Protein AF-K0SLG0-F1 (afdb_monomer_lite)

Secondary structure (DSSP, 8-state):
-GGGGTHHHHT-TT-TT--GGG-TT---GGG--HHHHHHHHSTTPPPPTT-SS-HHHHHHHHHHHHHH-S---EEEEGGGIIIIIHHHHHHHHHHSTT-GGGS---EEEE-PEEETTEE--TTTT----HHHHHHHH-HHHHHHHHHHT-SSSSPEEE-HHHHHHHHHHHHHHHHHHHIIIIIS-GGGS--SS---HHHHHHHHHHHHHHHHHHHHHHTT-HHHHHHHHTS--S--

Structure (mmCIF, N/CA/C/O backbone):
data_AF-K0SLG0-F1
#
_entry.id   AF-K0SLG0-F1
#
loop_
_atom_site.group_PDB
_atom_site.id
_atom_site.type_symbol
_atom_site.label_atom_id
_atom_site.label_alt_id
_atom_site.label_comp_id
_atom_site.label_asym_id
_atom_site.label_entity_id
_atom_site.label_seq_id
_atom_site.pdbx_PDB_ins_code
_atom_site.Cartn_x
_atom_site.Cartn_y
_atom_site.Cartn_z
_atom_site.occupancy
_atom_site.B_iso_or_equiv
_atom_site.auth_seq_id
_atom_site.auth_comp_id
_atom_site.auth_asym_id
_atom_site.auth_atom_id
_atom_site.pdbx_PDB_model_num
ATOM 1 N N . MET A 1 1 ? -7.265 -2.374 12.738 1.00 95.00 1 MET A N 1
ATOM 2 C CA . MET A 1 1 ? -7.031 -1.423 11.627 1.00 95.00 1 MET A CA 1
ATOM 3 C C . MET A 1 1 ? -8.040 -0.285 11.669 1.00 95.00 1 MET A C 1
ATOM 5 O O . MET A 1 1 ? -7.648 0.829 11.369 1.00 95.00 1 MET A O 1
ATOM 9 N N . ALA A 1 2 ? -9.272 -0.524 12.137 1.00 98.00 2 ALA A N 1
ATOM 10 C CA . ALA A 1 2 ? -10.294 0.505 12.373 1.00 98.00 2 ALA A CA 1
ATOM 11 C C . ALA A 1 2 ? -9.784 1.797 13.048 1.00 98.00 2 ALA A C 1
ATOM 13 O O . ALA A 1 2 ? -10.118 2.881 12.588 1.00 98.00 2 ALA A O 1
ATOM 14 N N . TYR A 1 3 ? -8.899 1.712 14.053 1.00 97.50 3 TYR A N 1
ATOM 15 C CA . TYR A 1 3 ? -8.304 2.897 14.695 1.00 97.50 3 TYR A CA 1
ATOM 16 C C . TYR A 1 3 ? -7.641 3.881 13.711 1.00 97.50 3 TYR A C 1
ATOM 18 O O . TYR A 1 3 ? -7.729 5.090 13.907 1.00 97.50 3 TYR A O 1
ATOM 26 N N . TYR A 1 4 ? -7.029 3.395 12.621 1.00 97.31 4 TYR A N 1
ATOM 27 C CA . TYR A 1 4 ? -6.400 4.271 11.628 1.00 97.31 4 TYR A CA 1
ATOM 28 C C . TYR A 1 4 ? -7.385 5.270 11.021 1.00 97.31 4 TYR A C 1
ATOM 30 O O . TYR A 1 4 ? -6.997 6.414 10.803 1.00 97.31 4 TYR A O 1
ATOM 38 N N . THR A 1 5 ? -8.649 4.869 10.849 1.00 98.12 5 THR A N 1
ATOM 39 C CA . THR A 1 5 ? -9.706 5.696 10.239 1.00 98.12 5 THR A CA 1
ATOM 40 C C . THR A 1 5 ? -10.062 6.935 11.064 1.00 98.12 5 THR A C 1
ATOM 42 O O . THR A 1 5 ? -10.603 7.887 10.518 1.00 98.12 5 THR A O 1
ATOM 45 N N . ILE A 1 6 ? -9.739 6.946 12.364 1.00 97.56 6 ILE A N 1
ATOM 46 C CA . ILE A 1 6 ? -10.063 8.060 13.270 1.00 97.56 6 ILE A CA 1
ATOM 47 C C . ILE A 1 6 ? -8.833 8.693 13.932 1.00 97.56 6 ILE A C 1
ATOM 49 O O . ILE A 1 6 ? -8.942 9.701 14.629 1.00 97.56 6 ILE A O 1
ATOM 53 N N . SER A 1 7 ? -7.647 8.114 13.736 1.00 96.69 7 SER A N 1
ATOM 54 C CA . SER A 1 7 ? -6.407 8.543 14.396 1.00 96.69 7 SER A CA 1
ATOM 55 C C . SER A 1 7 ? -6.012 9.998 14.103 1.00 96.69 7 SER A C 1
ATOM 57 O O . SER A 1 7 ? -5.400 10.654 14.947 1.00 96.69 7 SER A O 1
ATOM 59 N N . ASN A 1 8 ? -6.414 10.533 12.948 1.00 95.44 8 ASN A N 1
ATOM 60 C CA . ASN A 1 8 ? -6.221 11.927 12.550 1.00 95.44 8 ASN A CA 1
ATOM 61 C C . ASN A 1 8 ? -7.037 12.919 13.396 1.00 95.44 8 ASN A C 1
ATOM 63 O O . ASN A 1 8 ? -6.614 14.062 13.536 1.00 95.44 8 ASN A O 1
ATOM 67 N N . TYR A 1 9 ? -8.158 12.497 13.989 1.00 95.44 9 TYR A N 1
ATOM 68 C CA . TYR A 1 9 ? -8.919 13.311 14.945 1.00 95.44 9 TYR A CA 1
ATOM 69 C C . TYR A 1 9 ? -8.354 13.206 16.365 1.00 95.44 9 TYR A C 1
ATOM 71 O O . TYR A 1 9 ? -8.462 14.150 17.145 1.00 95.44 9 TYR A O 1
ATOM 79 N N . LEU A 1 10 ? -7.760 12.055 16.698 1.00 95.88 10 LEU A N 1
ATOM 80 C CA . LEU A 1 10 ? -7.270 11.751 18.040 1.00 95.88 10 LEU A CA 1
ATOM 81 C C . LEU A 1 10 ? -5.851 12.273 18.255 1.00 95.88 10 LEU A C 1
ATOM 83 O O . LEU A 1 10 ? -5.673 13.329 18.851 1.00 95.88 10 LEU A O 1
ATOM 87 N N . GLN A 1 11 ? -4.846 11.549 17.762 1.00 94.62 11 GLN A N 1
ATOM 88 C CA . GLN A 1 11 ? -3.437 11.887 17.959 1.00 94.62 11 GLN A CA 1
ATOM 89 C C . GLN A 1 11 ? -2.930 12.899 16.925 1.00 94.62 11 GLN A C 1
ATOM 91 O O . GLN A 1 11 ? -2.141 13.767 17.279 1.00 94.62 11 GLN A O 1
ATOM 96 N N . GLY A 1 12 ? -3.406 12.840 15.677 1.00 92.81 12 GLY A N 1
ATOM 97 C CA . GLY A 1 12 ? -2.965 13.747 14.614 1.00 92.81 12 GLY A CA 1
ATOM 98 C C . GLY A 1 12 ? -1.548 13.480 14.089 1.00 92.81 12 GLY A C 1
ATOM 99 O O . GLY A 1 12 ? -0.984 12.397 14.260 1.00 92.81 12 GLY A O 1
ATOM 100 N N . VAL A 1 13 ? -0.991 14.481 13.403 1.00 92.81 13 VAL A N 1
ATOM 101 C CA . VAL A 1 13 ? 0.343 14.440 12.778 1.00 92.81 13 VAL A CA 1
ATOM 102 C C . VAL A 1 13 ? 1.427 14.738 13.825 1.00 92.81 13 VAL A C 1
ATOM 104 O O . VAL A 1 13 ? 1.201 15.521 14.742 1.00 92.81 13 VAL A O 1
ATOM 107 N N . ASP A 1 14 ? 2.596 14.101 13.706 1.00 93.06 14 ASP A N 1
ATOM 108 C CA . ASP A 1 14 ? 3.776 14.311 14.570 1.00 93.06 14 ASP A CA 1
ATOM 109 C C . ASP A 1 14 ? 3.552 14.097 16.083 1.00 93.06 14 ASP A C 1
ATOM 111 O O . ASP A 1 14 ? 4.269 14.635 16.930 1.00 93.06 14 ASP A O 1
ATOM 115 N N . ASN A 1 15 ? 2.582 13.250 16.438 1.00 95.44 15 ASN A N 1
ATOM 116 C CA . ASN A 1 15 ? 2.207 12.945 17.820 1.00 95.44 15 ASN A CA 1
ATOM 117 C C . ASN A 1 15 ? 2.113 11.429 18.067 1.00 95.44 15 ASN A C 1
ATOM 119 O O . ASN A 1 15 ? 1.085 10.889 18.476 1.00 95.44 15 ASN A O 1
ATOM 123 N N . LEU A 1 16 ? 3.194 10.704 17.769 1.00 93.81 16 LEU A N 1
ATOM 124 C CA . LEU A 1 16 ? 3.212 9.236 17.853 1.00 93.81 16 LEU A CA 1
ATOM 125 C C . LEU A 1 16 ? 3.028 8.692 19.276 1.00 93.81 16 LEU A C 1
ATOM 127 O O . LEU A 1 16 ? 2.584 7.559 19.437 1.00 93.81 16 LEU A O 1
ATOM 131 N N . ASN A 1 17 ? 3.367 9.477 20.300 1.00 93.94 17 ASN A N 1
ATOM 132 C CA . ASN A 1 17 ? 3.164 9.108 21.699 1.00 93.94 17 ASN A CA 1
ATOM 133 C C . ASN A 1 17 ? 1.728 9.360 22.193 1.00 93.94 17 ASN A C 1
ATOM 135 O O . ASN A 1 17 ? 1.434 8.993 23.327 1.00 93.94 17 ASN A O 1
ATOM 139 N N . GLY A 1 18 ? 0.859 9.968 21.376 1.00 93.19 18 GLY A N 1
ATOM 140 C CA . GLY A 1 18 ? -0.538 10.218 21.728 1.00 93.19 18 GLY A CA 1
ATOM 141 C C . GLY A 1 18 ? -0.711 11.239 22.853 1.00 93.19 18 GLY A C 1
ATOM 142 O O . GLY A 1 18 ? -1.583 11.068 23.698 1.00 93.19 18 GLY A O 1
ATOM 143 N N . ASP A 1 19 ? 0.125 12.282 22.890 1.00 94.81 19 ASP A N 1
ATOM 144 C CA . ASP A 1 19 ? -0.034 13.388 23.836 1.00 94.81 19 ASP A CA 1
ATOM 145 C C . ASP A 1 19 ? -1.358 14.115 23.554 1.00 94.81 19 ASP A C 1
ATOM 147 O O . ASP A 1 19 ? -1.512 14.767 22.517 1.00 94.81 19 ASP A O 1
ATOM 151 N N . GLU A 1 20 ? -2.324 13.983 24.465 1.00 93.31 20 GLU A N 1
ATOM 152 C CA . GLU A 1 20 ? -3.674 14.536 24.309 1.00 93.31 20 GLU A CA 1
ATOM 153 C C . GLU A 1 20 ? -3.688 16.066 24.193 1.00 93.31 20 GLU A C 1
ATOM 155 O O . GLU A 1 20 ? -4.584 16.624 23.561 1.00 93.31 20 GLU A O 1
ATOM 160 N N . SER A 1 21 ? -2.660 16.756 24.706 1.00 93.00 21 SER A N 1
ATOM 161 C CA . SER A 1 21 ? -2.534 18.215 24.568 1.00 93.00 21 SER A CA 1
ATOM 162 C C . SER A 1 21 ? -2.318 18.668 23.121 1.00 93.00 21 SER A C 1
ATOM 164 O O . SER A 1 21 ? -2.521 19.839 22.800 1.00 93.00 21 SER A O 1
ATOM 166 N N . LYS A 1 22 ? -1.924 17.740 22.243 1.00 93.88 22 LYS A N 1
ATOM 167 C CA . LYS A 1 22 ? -1.715 17.960 20.809 1.00 93.88 22 LYS A CA 1
ATOM 168 C C . LYS A 1 22 ? -2.833 17.366 19.954 1.00 93.88 22 LYS A C 1
ATOM 170 O O . LYS A 1 22 ? -2.694 17.324 18.733 1.00 93.88 22 LYS A O 1
ATOM 175 N N . SER A 1 23 ? -3.918 16.886 20.569 1.00 94.38 23 SER A N 1
ATOM 176 C CA . SER A 1 23 ? -5.051 16.330 19.832 1.00 94.38 23 SER A CA 1
ATOM 177 C C . SER A 1 23 ? -5.650 17.381 18.889 1.00 94.38 23 SER A C 1
ATOM 179 O O . SER A 1 23 ? -6.063 18.442 19.363 1.00 94.38 23 SER A O 1
ATOM 181 N N . PRO A 1 24 ? -5.775 17.110 17.576 1.00 94.19 24 PRO A N 1
ATOM 182 C CA . PRO A 1 24 ? -6.356 18.069 16.635 1.00 94.19 24 PRO A CA 1
ATOM 183 C C . PRO A 1 24 ? -7.800 18.450 16.971 1.00 94.19 24 PRO A C 1
ATOM 185 O O . PRO A 1 24 ? -8.215 19.583 16.733 1.00 94.19 24 PRO A O 1
ATOM 188 N N . ALA A 1 25 ? -8.563 17.513 17.541 1.00 93.75 25 ALA A N 1
ATOM 189 C CA . ALA A 1 25 ? -9.938 17.736 17.972 1.00 93.75 25 ALA A CA 1
ATOM 190 C C . ALA A 1 25 ? -10.062 18.098 19.467 1.00 93.75 25 ALA A C 1
ATOM 192 O O . ALA A 1 25 ? -11.180 18.179 19.971 1.00 93.75 25 ALA A O 1
ATOM 193 N N . ASN A 1 26 ? -8.943 18.333 20.169 1.00 94.69 26 ASN A N 1
ATOM 194 C CA . ASN A 1 26 ? -8.880 18.590 21.616 1.00 94.69 26 ASN A CA 1
ATOM 195 C C . ASN A 1 26 ? -9.587 17.514 22.464 1.00 94.69 26 ASN A C 1
ATOM 197 O O . ASN A 1 26 ? -10.222 17.828 23.472 1.00 94.69 26 ASN A O 1
ATOM 201 N N . ILE A 1 27 ? -9.501 16.250 22.043 1.00 95.50 27 ILE A N 1
ATOM 202 C CA . ILE A 1 27 ? -10.128 15.121 22.736 1.00 95.50 27 ILE A CA 1
ATOM 203 C C . ILE A 1 27 ? -9.168 14.600 23.798 1.00 95.50 27 ILE A C 1
ATOM 205 O O . ILE A 1 27 ? -8.020 14.273 23.491 1.00 95.50 27 ILE A O 1
ATOM 209 N N . LYS A 1 28 ? -9.644 14.487 25.041 1.00 95.88 28 LYS A N 1
ATOM 210 C CA . LYS A 1 28 ? -8.866 13.877 26.122 1.00 95.88 28 LYS A CA 1
ATOM 211 C C . LYS A 1 28 ? -9.028 12.369 26.095 1.00 95.88 28 LYS A C 1
ATOM 213 O O . LYS A 1 28 ? -10.080 11.852 25.722 1.00 95.88 28 LYS A O 1
ATOM 218 N N . VAL A 1 29 ? -8.022 11.653 26.585 1.00 95.38 29 VAL A N 1
ATOM 219 C CA . VAL A 1 29 ? -8.073 10.188 26.696 1.00 95.38 29 VAL A CA 1
ATOM 220 C C . VAL A 1 29 ? -9.258 9.745 27.558 1.00 95.38 29 VAL A C 1
ATOM 222 O O . VAL A 1 29 ? -9.921 8.766 27.235 1.00 95.38 29 VAL A O 1
ATOM 225 N N . ALA A 1 30 ? -9.568 10.497 28.619 1.00 96.12 30 ALA A N 1
ATOM 226 C CA . ALA A 1 30 ? -10.692 10.208 29.511 1.00 96.12 30 ALA A CA 1
ATOM 227 C C . ALA A 1 30 ? -12.075 10.325 28.839 1.00 96.12 30 ALA A C 1
ATOM 229 O O . ALA A 1 30 ? -13.035 9.748 29.345 1.00 96.12 30 ALA A O 1
ATOM 230 N N . ASP A 1 31 ? -12.178 11.040 27.715 1.00 96.06 31 ASP A N 1
ATOM 231 C CA . ASP A 1 31 ? -13.437 11.233 26.988 1.00 96.06 31 ASP A CA 1
ATOM 232 C C . ASP A 1 31 ? -13.719 10.084 25.995 1.00 96.06 31 ASP A C 1
ATOM 234 O O . ASP A 1 31 ? -14.831 9.960 25.481 1.00 96.06 31 ASP A O 1
ATOM 238 N N . LEU A 1 32 ? -12.726 9.224 25.725 1.00 96.50 32 LEU A N 1
ATOM 239 C CA . LEU A 1 32 ? -12.823 8.072 24.822 1.00 96.50 32 LEU A CA 1
ATOM 240 C C . LEU A 1 32 ? -13.354 6.836 25.557 1.00 96.50 32 LEU A C 1
ATOM 242 O O . LEU A 1 32 ? -12.607 5.922 25.908 1.00 96.50 32 LEU A O 1
ATOM 246 N N . THR A 1 33 ? -14.659 6.821 25.803 1.00 97.38 33 THR A N 1
ATOM 247 C CA . THR A 1 33 ? -15.350 5.722 26.488 1.00 97.38 33 THR A CA 1
ATOM 248 C C . THR A 1 33 ? -15.764 4.596 25.534 1.00 97.38 33 THR A C 1
ATOM 250 O O . THR A 1 33 ? -15.761 4.752 24.309 1.00 97.38 33 THR A O 1
ATOM 253 N N . ASP A 1 34 ? -16.197 3.463 26.094 1.00 97.12 34 ASP A N 1
ATOM 254 C CA . ASP A 1 34 ? -16.759 2.354 25.312 1.00 97.12 34 ASP A CA 1
ATOM 255 C C . ASP A 1 34 ? -17.958 2.798 24.460 1.00 97.12 34 ASP A C 1
ATOM 257 O O . ASP A 1 34 ? -18.083 2.373 23.314 1.00 97.12 34 ASP A O 1
ATOM 261 N N . ASP A 1 35 ? -18.808 3.697 24.966 1.00 97.75 35 ASP A N 1
ATOM 262 C CA . ASP A 1 35 ? -19.959 4.219 24.218 1.00 97.75 35 ASP A CA 1
ATOM 263 C C . ASP A 1 35 ? -19.530 5.034 22.992 1.00 97.75 35 ASP A C 1
ATOM 265 O O . ASP A 1 35 ? -20.135 4.911 21.926 1.00 97.75 35 ASP A O 1
ATOM 269 N N . VAL A 1 36 ? -18.449 5.815 23.107 1.00 98.19 36 VAL A N 1
ATOM 270 C CA . VAL A 1 36 ? -17.858 6.543 21.975 1.00 98.19 36 VAL A CA 1
ATOM 271 C C . VAL A 1 36 ? -17.384 5.566 20.901 1.00 98.19 36 VAL A C 1
ATOM 273 O O . VAL A 1 36 ? -17.740 5.718 19.730 1.00 98.19 36 VAL A O 1
ATOM 276 N N . PHE A 1 37 ? -16.631 4.529 21.276 1.00 98.25 37 PHE A N 1
ATOM 277 C CA . PHE A 1 37 ? -16.148 3.544 20.307 1.00 98.25 37 PHE A CA 1
ATOM 278 C C . PHE A 1 37 ? -17.270 2.689 19.719 1.00 98.25 37 PHE A C 1
ATOM 280 O O . PHE A 1 37 ? -17.257 2.414 18.518 1.00 98.25 37 PHE A O 1
ATOM 287 N N . ASN A 1 38 ? -18.265 2.314 20.521 1.00 97.94 38 ASN A N 1
ATOM 288 C CA . ASN A 1 38 ? -19.445 1.603 20.046 1.00 97.94 38 ASN A CA 1
ATOM 289 C C . ASN A 1 38 ? -20.225 2.447 19.026 1.00 97.94 38 ASN A C 1
ATOM 291 O O . ASN A 1 38 ? -20.585 1.930 17.970 1.00 97.94 38 ASN A O 1
ATOM 295 N N . TYR A 1 39 ? -20.425 3.746 19.281 1.00 98.44 39 TYR A N 1
ATOM 296 C CA . TYR A 1 39 ? -21.074 4.658 18.333 1.00 98.44 39 TYR A CA 1
ATOM 297 C C . TYR A 1 39 ? -20.323 4.760 16.999 1.00 98.44 39 TYR A C 1
ATOM 299 O O . TYR A 1 39 ? -20.941 4.707 15.933 1.00 98.44 39 TYR A O 1
ATOM 307 N N . ILE A 1 40 ? -18.995 4.905 17.050 1.00 98.50 40 ILE A N 1
ATOM 308 C CA . ILE A 1 40 ? -18.159 5.062 15.853 1.00 98.50 40 ILE A CA 1
ATOM 309 C C . ILE A 1 40 ? -18.128 3.758 15.046 1.00 98.50 40 ILE A C 1
ATOM 311 O O . ILE A 1 40 ? -18.371 3.764 13.836 1.00 98.50 40 ILE A O 1
ATOM 315 N N . PHE A 1 41 ? -17.828 2.633 15.699 1.00 98.50 41 PHE A N 1
ATOM 316 C CA . PHE A 1 41 ? -17.458 1.403 15.001 1.00 98.50 41 PHE A CA 1
ATOM 317 C C . PHE A 1 41 ? -18.600 0.417 14.800 1.00 98.50 41 PHE A C 1
ATOM 319 O O . PHE A 1 41 ? -18.496 -0.423 13.910 1.00 98.50 41 PHE A O 1
ATOM 326 N N . ARG A 1 42 ? -19.695 0.496 15.560 1.00 97.38 42 ARG A N 1
ATOM 327 C CA . ARG A 1 42 ? -20.758 -0.519 15.529 1.00 97.38 42 ARG A CA 1
ATOM 328 C C . ARG A 1 42 ? -22.095 0.068 15.097 1.00 97.38 42 ARG A C 1
ATOM 330 O O . ARG A 1 42 ? -22.388 1.254 15.269 1.00 97.38 42 ARG A O 1
ATOM 337 N N . LYS A 1 43 ? -22.914 -0.758 14.458 1.00 94.25 43 LYS A N 1
ATOM 338 C CA . LYS A 1 43 ? -24.260 -0.374 14.036 1.00 94.25 43 LYS A CA 1
ATOM 339 C C . LYS A 1 43 ? -25.220 -0.374 15.221 1.00 94.25 43 LYS A C 1
ATOM 341 O O . LYS A 1 43 ? -25.005 -1.042 16.222 1.00 94.25 43 LYS A O 1
ATOM 346 N N . GLY A 1 44 ? -26.275 0.432 15.123 1.00 93.38 44 GLY A N 1
ATOM 347 C CA . GLY A 1 44 ? -27.345 0.471 16.125 1.00 93.38 44 GLY A CA 1
ATOM 348 C C . GLY A 1 44 ? -27.035 1.261 17.401 1.00 93.38 44 GLY A C 1
ATOM 349 O O . GLY A 1 44 ? -27.959 1.538 18.157 1.00 93.38 44 GLY A O 1
ATOM 350 N N . PHE A 1 45 ? -25.789 1.689 17.622 1.00 96.69 45 PHE A N 1
ATOM 351 C CA . PHE A 1 45 ? -25.442 2.555 18.749 1.00 96.69 45 PHE A CA 1
ATOM 352 C C . PHE A 1 45 ? -25.796 4.018 18.459 1.00 96.69 45 PHE A C 1
ATOM 354 O O . PHE A 1 45 ? -25.442 4.569 17.404 1.00 96.69 45 PHE A O 1
ATOM 361 N N . ALA A 1 46 ? -26.525 4.619 19.403 1.00 96.50 46 ALA A N 1
ATOM 362 C CA . ALA A 1 46 ? -26.899 6.027 19.405 1.00 96.50 46 ALA A CA 1
ATOM 363 C C . ALA A 1 46 ? -25.720 6.910 19.833 1.00 96.50 46 ALA A C 1
ATOM 365 O O . ALA A 1 46 ? -24.738 6.424 20.395 1.00 96.50 46 ALA A O 1
ATOM 366 N N . LEU A 1 47 ? -25.821 8.210 19.548 1.00 96.81 47 LEU A N 1
ATOM 367 C CA . LEU A 1 47 ? -24.834 9.185 19.998 1.00 96.81 47 LEU A CA 1
ATOM 368 C C . LEU A 1 47 ? -24.724 9.135 21.539 1.00 96.81 47 LEU A C 1
ATOM 370 O O . LEU A 1 47 ? -25.767 9.192 22.194 1.00 96.81 47 LEU A O 1
ATOM 374 N N . PRO A 1 48 ? -23.516 9.039 22.127 1.00 95.81 48 PRO A N 1
ATOM 375 C CA . PRO A 1 48 ? -23.368 8.904 23.574 1.00 95.81 48 PRO A CA 1
ATOM 376 C C . PRO A 1 48 ? -23.872 10.143 24.321 1.00 95.81 48 PRO A C 1
ATOM 378 O O . PRO A 1 48 ? -23.388 11.259 24.105 1.00 95.81 48 PRO A O 1
ATOM 381 N N . GLU A 1 49 ? -24.839 9.950 25.220 1.00 93.75 49 GLU A N 1
ATOM 382 C CA . GLU A 1 49 ? -25.377 11.030 26.047 1.00 93.75 49 GLU A CA 1
ATOM 383 C C . GLU A 1 49 ? -24.300 11.579 26.992 1.00 93.75 49 GLU A C 1
ATOM 385 O O . GLU A 1 49 ? -23.592 10.830 27.662 1.00 93.75 49 GLU A O 1
ATOM 390 N N . GLY A 1 50 ? -24.167 12.906 27.054 1.00 90.00 50 GLY A N 1
ATOM 391 C CA . GLY A 1 50 ? -23.200 13.557 27.942 1.00 90.00 50 GLY A CA 1
ATOM 392 C C . GLY A 1 50 ? -21.733 13.414 27.521 1.00 90.00 50 GLY A C 1
ATOM 393 O O . GLY A 1 50 ? -20.857 13.741 28.320 1.00 90.00 50 GLY A O 1
ATOM 394 N N . SER A 1 51 ? -21.448 12.964 26.291 1.00 94.25 51 SER A N 1
ATOM 395 C CA . SER A 1 51 ? -20.078 12.964 25.768 1.00 94.25 51 SER A CA 1
ATOM 396 C C . SER A 1 51 ? -19.488 14.376 25.777 1.00 94.25 51 SER A C 1
ATOM 398 O O . SER A 1 51 ? -20.125 15.335 25.340 1.00 94.25 51 SER A O 1
ATOM 400 N N . ALA A 1 52 ? -18.244 14.496 26.242 1.00 94.75 52 ALA A N 1
ATOM 401 C CA . ALA A 1 52 ? -17.472 15.731 26.130 1.00 94.75 52 ALA A CA 1
ATOM 402 C C . ALA A 1 52 ? -16.990 15.992 24.689 1.00 94.75 52 ALA A C 1
ATOM 404 O O . ALA A 1 52 ? -16.601 17.114 24.362 1.00 94.75 52 ALA A O 1
ATOM 405 N N . ILE A 1 53 ? -17.033 14.974 23.821 1.00 97.19 53 ILE A N 1
ATOM 406 C CA . ILE A 1 53 ? -16.662 15.087 22.412 1.00 97.19 53 ILE A CA 1
ATOM 407 C C . ILE A 1 53 ? -17.863 15.650 21.636 1.00 97.19 53 ILE A C 1
ATOM 409 O O . ILE A 1 53 ? -18.957 15.085 21.722 1.00 97.19 53 ILE A O 1
ATOM 413 N N . PRO A 1 54 ? -17.696 16.732 20.848 1.00 96.81 54 PRO A N 1
ATOM 414 C CA . PRO A 1 54 ? -18.788 17.295 20.062 1.00 96.81 54 PRO A CA 1
ATOM 415 C C . PRO A 1 54 ? -19.435 16.262 19.132 1.00 96.81 54 PRO A C 1
ATOM 417 O O . PRO A 1 54 ? -18.737 15.505 18.455 1.00 96.81 54 PRO A O 1
ATOM 420 N N . ALA A 1 55 ? -20.768 16.288 19.043 1.00 97.19 55 ALA A N 1
ATOM 421 C CA . ALA A 1 55 ? -21.550 15.375 18.206 1.00 97.19 55 ALA A CA 1
ATOM 422 C C . ALA A 1 55 ? -21.069 15.353 16.746 1.00 97.19 55 ALA A C 1
ATOM 424 O O . ALA A 1 55 ? -20.846 14.286 16.181 1.00 97.19 55 ALA A O 1
ATOM 425 N N . GLU A 1 56 ? -20.811 16.533 16.177 1.00 97.31 56 GLU A N 1
ATOM 426 C CA . GLU A 1 56 ? -20.296 16.687 14.812 1.00 97.31 56 GLU A CA 1
ATOM 427 C C . GLU A 1 56 ? -18.948 15.968 14.618 1.00 97.31 56 GLU A C 1
ATOM 429 O O . GLU A 1 56 ? -18.695 15.360 13.579 1.00 97.31 56 GLU A O 1
ATOM 434 N N . THR A 1 57 ? -18.072 15.998 15.626 1.00 97.75 57 THR A N 1
ATOM 435 C CA . THR A 1 57 ? -16.779 15.305 15.580 1.00 97.75 57 THR A CA 1
ATOM 436 C C . THR A 1 57 ? -16.971 13.789 15.607 1.00 97.75 57 THR A C 1
ATOM 438 O O . THR A 1 57 ? -16.338 13.078 14.826 1.00 97.75 57 THR A O 1
ATOM 441 N N . LEU A 1 58 ? -17.871 13.285 16.456 1.00 98.25 58 LEU A N 1
ATOM 442 C CA . LEU A 1 58 ? -18.204 11.859 16.516 1.00 98.25 58 LEU A CA 1
ATOM 443 C C . LEU A 1 58 ? -18.837 11.368 15.205 1.00 98.25 58 LEU A C 1
ATOM 445 O O . LEU A 1 58 ? -18.501 10.287 14.721 1.00 98.25 58 LEU A O 1
ATOM 449 N N . GLU A 1 59 ? -19.726 12.158 14.602 1.00 98.12 59 GLU A N 1
ATOM 450 C CA . GLU A 1 59 ? -20.329 11.868 13.296 1.00 98.12 59 GLU A CA 1
ATOM 451 C C . GLU A 1 59 ? -19.286 11.801 12.179 1.00 98.12 59 GLU A C 1
ATOM 453 O O . GLU A 1 59 ? -19.338 10.887 11.352 1.00 98.12 59 GLU A O 1
ATOM 458 N N . LYS A 1 60 ? -18.304 12.710 12.176 1.00 98.25 60 LYS A N 1
ATOM 459 C CA . LYS A 1 60 ? -17.180 12.671 11.229 1.00 98.25 60 LYS A CA 1
ATOM 460 C C . LYS A 1 60 ? -16.330 11.418 11.411 1.00 98.25 60 LYS A C 1
ATOM 462 O O . LYS A 1 60 ? -16.097 10.715 10.435 1.00 98.25 60 LYS A O 1
ATOM 467 N N . MET A 1 61 ? -15.946 11.077 12.644 1.00 98.50 61 MET A N 1
ATOM 468 C CA . MET A 1 61 ? -15.194 9.845 12.928 1.00 98.50 61 MET A CA 1
ATOM 469 C C . MET A 1 61 ? -15.943 8.588 12.477 1.00 98.50 61 MET A C 1
ATOM 471 O O . MET A 1 61 ? -15.360 7.702 11.854 1.00 98.50 61 MET A O 1
ATOM 475 N N . ARG A 1 62 ? -17.250 8.518 12.761 1.00 98.44 62 ARG A N 1
ATOM 476 C CA . ARG A 1 62 ? -18.108 7.425 12.296 1.00 98.44 62 ARG A CA 1
ATOM 477 C C . ARG A 1 62 ? -18.150 7.374 10.772 1.00 98.44 62 ARG A C 1
ATOM 479 O O . ARG A 1 62 ? -18.004 6.298 10.206 1.00 98.44 62 ARG A O 1
ATOM 486 N N . SER A 1 63 ? -18.328 8.513 10.109 1.00 98.25 63 SER A N 1
ATOM 487 C CA . SER A 1 63 ? -18.385 8.592 8.644 1.00 98.25 63 SER A CA 1
ATOM 488 C C . SER A 1 63 ? -17.074 8.148 7.995 1.00 98.25 63 SER A C 1
ATOM 490 O O . SER A 1 63 ? -17.108 7.387 7.036 1.00 98.25 63 SER A O 1
ATOM 492 N N . GLU A 1 64 ? -15.929 8.544 8.551 1.00 98.50 64 GLU A N 1
ATOM 493 C CA . GLU A 1 64 ? -14.601 8.120 8.088 1.00 98.50 64 GLU A CA 1
ATOM 494 C C . GLU A 1 64 ? -14.413 6.613 8.227 1.00 98.50 64 GLU A C 1
ATOM 496 O O . GLU A 1 64 ? -14.036 5.945 7.265 1.00 98.50 64 GLU A O 1
ATOM 501 N N . PHE A 1 65 ? -14.758 6.042 9.385 1.00 98.69 65 PHE A N 1
ATOM 502 C CA . PHE A 1 65 ? -14.747 4.591 9.544 1.00 98.69 65 PHE A CA 1
ATOM 503 C C . PHE A 1 65 ? -15.649 3.909 8.510 1.00 98.69 65 PHE A C 1
ATOM 505 O O . PHE A 1 65 ? -15.219 2.979 7.836 1.00 98.69 65 PHE A O 1
ATOM 512 N N . ARG A 1 66 ? -16.887 4.385 8.345 1.00 97.88 66 ARG A N 1
ATOM 513 C CA . ARG A 1 66 ? -17.866 3.784 7.427 1.00 97.88 66 ARG A CA 1
ATOM 514 C C . ARG A 1 66 ? -17.521 3.958 5.951 1.00 97.88 66 ARG A C 1
ATOM 516 O O . ARG A 1 66 ? -18.034 3.198 5.140 1.00 97.88 66 ARG A O 1
ATOM 523 N N . TYR A 1 67 ? -16.682 4.930 5.612 1.00 98.19 67 TYR A N 1
ATOM 524 C CA . TYR A 1 67 ? -16.167 5.120 4.262 1.00 98.19 67 TYR A CA 1
ATOM 525 C C . TYR A 1 67 ? -14.963 4.213 3.977 1.00 98.19 67 TYR A C 1
ATOM 527 O O . TYR A 1 67 ? -14.916 3.569 2.934 1.00 98.19 67 TYR A O 1
ATOM 535 N N . TRP A 1 68 ? -13.993 4.158 4.896 1.00 98.50 68 TRP A N 1
ATOM 536 C CA . TRP A 1 68 ? -12.721 3.456 4.680 1.00 98.50 68 TRP A CA 1
ATOM 537 C C . TRP A 1 68 ? -12.744 1.964 5.014 1.00 98.50 68 TRP A C 1
ATOM 539 O O . TRP A 1 68 ? -11.829 1.250 4.610 1.00 98.50 68 TRP A O 1
ATOM 549 N N . TYR A 1 69 ? -13.711 1.494 5.803 1.00 98.38 69 TYR A N 1
ATOM 550 C CA . TYR A 1 69 ? -13.869 0.073 6.110 1.00 98.38 69 TYR A CA 1
ATOM 551 C C . TYR A 1 69 ? -14.908 -0.573 5.181 1.00 98.38 69 TYR A C 1
ATOM 553 O O . TYR A 1 69 ? -15.905 0.071 4.854 1.00 98.38 69 TYR A O 1
ATOM 561 N N . PRO A 1 70 ? -14.734 -1.850 4.792 1.00 98.19 70 PRO A N 1
ATOM 562 C CA . PRO A 1 70 ? -13.773 -2.836 5.304 1.00 98.19 70 PRO A CA 1
ATOM 563 C C . PRO A 1 70 ? -12.321 -2.616 4.869 1.00 98.19 70 PRO A C 1
ATOM 565 O O . PRO A 1 70 ? -12.021 -1.900 3.925 1.00 98.19 70 PRO A O 1
ATOM 568 N N . MET A 1 71 ? -11.397 -3.309 5.536 1.00 96.94 71 MET A N 1
ATOM 569 C CA . MET A 1 71 ? -10.010 -3.393 5.079 1.00 96.94 71 MET A CA 1
ATOM 570 C C . MET A 1 71 ? -9.930 -4.200 3.772 1.00 96.94 71 MET A C 1
ATOM 572 O O . MET A 1 71 ? -10.040 -5.431 3.803 1.00 96.94 71 MET A O 1
ATOM 576 N N . ASP A 1 72 ? -9.701 -3.514 2.647 1.00 98.12 72 ASP A N 1
ATOM 577 C CA . ASP A 1 72 ? -9.607 -4.142 1.321 1.00 98.12 72 ASP A CA 1
ATOM 578 C C . ASP A 1 72 ? -8.443 -5.135 1.220 1.00 98.12 72 ASP A C 1
ATOM 580 O O . ASP A 1 72 ? -8.611 -6.247 0.721 1.00 98.12 72 ASP A O 1
ATOM 584 N N . LEU A 1 73 ? -7.268 -4.754 1.730 1.00 97.94 73 LEU A N 1
ATOM 585 C CA . LEU A 1 73 ? -6.054 -5.555 1.622 1.00 97.94 73 LEU A CA 1
ATOM 586 C C . LEU A 1 73 ? -5.181 -5.448 2.874 1.00 97.94 73 LEU A C 1
ATOM 588 O O . LEU A 1 73 ? -4.848 -4.358 3.343 1.00 97.94 73 LEU A O 1
ATOM 592 N N . ARG A 1 74 ? -4.724 -6.600 3.373 1.00 98.06 74 ARG A N 1
ATOM 593 C CA . ARG A 1 74 ? -3.641 -6.701 4.357 1.00 98.06 74 ARG A CA 1
ATOM 594 C C . ARG A 1 74 ? -2.486 -7.517 3.798 1.00 98.06 74 ARG A C 1
ATOM 596 O O . ARG A 1 74 ? -2.623 -8.716 3.572 1.00 98.06 74 ARG A O 1
ATOM 603 N N . VAL A 1 75 ? -1.334 -6.870 3.657 1.00 97.62 75 VAL A N 1
ATOM 604 C CA . VAL A 1 75 ? -0.088 -7.511 3.222 1.00 97.62 75 VAL A CA 1
ATOM 605 C C . VAL A 1 75 ? 0.723 -7.964 4.437 1.00 97.62 75 VAL A C 1
ATOM 607 O O . VAL A 1 75 ? 0.840 -7.220 5.418 1.00 97.62 75 VAL A O 1
ATOM 610 N N . SER A 1 76 ? 1.258 -9.185 4.411 1.00 97.50 76 SER A N 1
ATOM 611 C CA . SER A 1 76 ? 2.141 -9.685 5.470 1.00 97.50 76 SER A CA 1
ATOM 612 C C . SER A 1 76 ? 3.002 -10.868 5.031 1.00 97.50 76 SER A C 1
ATOM 614 O O . SER A 1 76 ? 2.750 -11.476 4.003 1.00 97.50 76 SER A O 1
ATOM 616 N N . ALA A 1 77 ? 3.989 -11.249 5.836 1.00 96.75 77 ALA A N 1
ATOM 617 C CA . ALA A 1 77 ? 4.743 -12.468 5.586 1.00 96.75 77 ALA A CA 1
ATOM 618 C C . ALA A 1 77 ? 3.954 -13.720 6.027 1.00 96.75 77 ALA A C 1
ATOM 620 O O . ALA A 1 77 ? 3.064 -13.672 6.886 1.00 96.75 77 ALA A O 1
ATOM 621 N N . LYS A 1 78 ? 4.270 -14.860 5.403 1.00 97.12 78 LYS A N 1
ATOM 622 C CA . LYS A 1 78 ? 3.597 -16.154 5.618 1.00 97.12 78 LYS A CA 1
ATOM 623 C C . LYS A 1 78 ? 3.659 -16.671 7.059 1.00 97.12 78 LYS A C 1
ATOM 625 O O . LYS A 1 78 ? 2.817 -17.468 7.465 1.00 97.12 78 LYS A O 1
ATOM 630 N N . ASP A 1 79 ? 4.626 -16.214 7.847 1.00 97.38 79 ASP A N 1
ATOM 631 C CA . ASP A 1 79 ? 4.788 -16.566 9.258 1.00 97.38 79 ASP A CA 1
ATOM 632 C C . ASP A 1 79 ? 3.645 -16.046 10.148 1.00 97.38 79 ASP A C 1
ATOM 634 O O . ASP A 1 79 ? 3.369 -16.636 11.196 1.00 97.38 79 ASP A O 1
ATOM 638 N N . LEU A 1 80 ? 2.934 -14.993 9.726 1.00 98.25 80 LEU A N 1
ATOM 639 C CA . LEU A 1 80 ? 1.801 -14.440 10.476 1.00 98.25 80 LEU A CA 1
ATOM 640 C C . LEU A 1 80 ? 0.459 -15.128 10.188 1.00 98.25 80 LEU A C 1
ATOM 642 O O . LEU A 1 80 ? -0.515 -14.888 10.910 1.00 98.25 80 LEU A O 1
ATOM 646 N N . ILE A 1 81 ? 0.390 -16.000 9.175 1.00 98.12 81 ILE A N 1
ATOM 647 C CA . ILE A 1 81 ? -0.822 -16.761 8.829 1.00 98.12 81 ILE A CA 1
ATOM 648 C C . ILE A 1 81 ? -1.374 -17.536 10.038 1.00 98.12 81 ILE A C 1
ATOM 650 O O . ILE A 1 81 ? -2.519 -17.274 10.417 1.00 98.12 81 ILE A O 1
ATOM 654 N N . PRO A 1 82 ? -0.608 -18.426 10.706 1.00 98.00 82 PRO A N 1
ATOM 655 C CA . PRO A 1 82 ? -1.139 -19.260 11.788 1.00 98.00 82 PRO A CA 1
ATOM 656 C C . PRO A 1 82 ? -1.441 -18.490 13.085 1.00 98.00 82 PRO A C 1
ATOM 658 O O . PRO A 1 82 ? -1.899 -19.093 14.051 1.00 98.00 82 PRO A O 1
ATOM 661 N N . ASN A 1 83 ? -1.160 -17.183 13.145 1.00 97.94 83 ASN A N 1
ATOM 662 C CA . ASN A 1 83 ? -1.346 -16.361 14.338 1.00 97.94 83 ASN A CA 1
ATOM 663 C C . ASN A 1 83 ? -2.117 -15.068 14.025 1.00 97.94 83 ASN A C 1
ATOM 665 O O . ASN A 1 83 ? -3.342 -15.086 14.003 1.00 97.94 83 ASN A O 1
ATOM 669 N N . HIS A 1 84 ? -1.440 -13.944 13.807 1.00 98.25 84 HIS A N 1
ATOM 670 C CA . HIS A 1 84 ? -2.007 -12.607 13.701 1.00 98.25 84 HIS A CA 1
ATOM 671 C C . HIS A 1 84 ? -3.075 -12.500 12.612 1.00 98.25 84 HIS A C 1
ATOM 673 O O . HIS A 1 84 ? -4.122 -11.919 12.876 1.00 98.25 84 HIS A O 1
ATOM 679 N N . LEU A 1 85 ? -2.860 -13.061 11.416 1.00 98.25 85 LEU A N 1
ATOM 680 C CA . LEU A 1 85 ? -3.860 -12.965 10.340 1.00 98.25 85 LEU A CA 1
ATOM 681 C C . LEU A 1 85 ? -5.113 -13.789 10.665 1.00 98.25 85 LEU A C 1
ATOM 683 O O . LEU A 1 85 ? -6.231 -13.313 10.481 1.00 98.25 85 LEU A O 1
ATOM 687 N N . THR A 1 86 ? -4.932 -14.976 11.248 1.00 98.12 86 THR A N 1
ATOM 688 C CA . THR A 1 86 ? -6.044 -15.797 11.745 1.00 98.12 86 THR A CA 1
ATOM 689 C C . THR A 1 86 ? -6.790 -15.090 12.883 1.00 98.12 86 THR A C 1
ATOM 691 O O . THR A 1 86 ? -8.012 -14.970 12.847 1.00 98.12 86 THR A O 1
ATOM 694 N N . MET A 1 87 ? -6.075 -14.548 13.872 1.00 98.31 87 MET A N 1
ATOM 695 C CA . MET A 1 87 ? -6.667 -13.782 14.972 1.00 98.31 87 MET A CA 1
ATOM 696 C C . MET A 1 87 ? -7.377 -12.521 14.475 1.00 98.31 87 MET A C 1
ATOM 698 O O . MET A 1 87 ? -8.418 -12.167 15.022 1.00 98.31 87 MET A O 1
ATOM 702 N N . ALA A 1 88 ? -6.861 -11.853 13.441 1.00 98.12 88 ALA A N 1
ATOM 703 C CA . ALA A 1 88 ? -7.517 -10.699 12.843 1.00 98.12 88 ALA A CA 1
ATOM 704 C C . ALA A 1 88 ? -8.900 -11.083 12.302 1.00 98.12 88 ALA A C 1
ATOM 706 O O . ALA A 1 88 ? -9.860 -10.383 12.610 1.00 98.12 88 ALA A O 1
ATOM 707 N N . LEU A 1 89 ? -9.032 -12.209 11.593 1.00 98.00 89 LEU A N 1
ATOM 708 C CA . LEU A 1 89 ? -10.335 -12.718 11.142 1.00 98.00 89 LEU A CA 1
ATOM 709 C C . LEU A 1 89 ? -11.289 -12.977 12.317 1.00 98.00 89 LEU A C 1
ATOM 711 O O . LEU A 1 89 ? -12.404 -12.461 12.307 1.00 98.00 89 LEU A O 1
ATOM 715 N N . TYR A 1 90 ? -10.838 -13.690 13.357 1.00 98.38 90 TYR A N 1
ATOM 716 C CA . TYR A 1 90 ? -11.663 -13.956 14.546 1.00 98.38 90 TYR A CA 1
ATOM 717 C C . TYR A 1 90 ? -12.130 -12.674 15.245 1.00 98.38 90 TYR A C 1
ATOM 719 O O . TYR A 1 90 ? -13.302 -12.558 15.586 1.00 98.38 90 TYR A O 1
ATOM 727 N N . ASN A 1 91 ? -11.237 -11.700 15.443 1.00 98.44 91 ASN A N 1
ATOM 728 C CA . ASN A 1 91 ? -11.592 -10.441 16.100 1.00 98.44 91 ASN A CA 1
ATOM 729 C C . ASN A 1 91 ? -12.576 -9.617 15.259 1.00 98.44 91 ASN A C 1
ATOM 731 O O . ASN A 1 91 ? -13.507 -9.050 15.819 1.00 98.44 91 ASN A O 1
ATOM 735 N N . HIS A 1 92 ? -12.412 -9.569 13.930 1.00 98.44 92 HIS A N 1
ATOM 736 C CA . HIS A 1 92 ? -13.366 -8.856 13.074 1.00 98.44 92 HIS A CA 1
ATOM 737 C C . HIS A 1 92 ? -14.747 -9.520 13.112 1.00 98.44 92 HIS A C 1
ATOM 739 O O . HIS A 1 92 ? -15.742 -8.827 13.304 1.00 98.44 92 HIS A O 1
ATOM 745 N N . ALA A 1 93 ? -14.800 -10.851 13.019 1.00 98.00 93 ALA A N 1
ATOM 746 C CA . ALA A 1 93 ? -16.052 -11.594 13.107 1.00 98.00 93 ALA A CA 1
ATOM 747 C C . ALA A 1 93 ? -16.736 -11.455 14.476 1.00 98.00 93 ALA A C 1
ATOM 749 O O . ALA A 1 93 ? -17.956 -11.477 14.538 1.00 98.00 93 ALA A O 1
ATOM 750 N N . ALA A 1 94 ? -15.973 -11.301 15.563 1.00 98.00 94 ALA A N 1
ATOM 751 C CA . ALA A 1 94 ? -16.526 -11.129 16.906 1.00 98.00 94 ALA A CA 1
ATOM 752 C C . ALA A 1 94 ? -17.035 -9.704 17.189 1.00 98.00 94 ALA A C 1
ATOM 754 O O . ALA A 1 94 ? -17.988 -9.538 17.943 1.00 98.00 94 ALA A O 1
ATOM 755 N N . VAL A 1 95 ? -16.385 -8.673 16.636 1.00 97.56 95 VAL A N 1
ATOM 756 C CA . VAL A 1 95 ? -16.766 -7.264 16.862 1.00 97.56 95 VAL A CA 1
ATOM 757 C C . VAL A 1 95 ? -17.924 -6.833 15.956 1.00 97.56 95 VAL A C 1
ATOM 759 O O . VAL A 1 95 ? -18.779 -6.056 16.391 1.00 97.56 95 VAL A O 1
ATOM 762 N N . TRP A 1 96 ? -17.937 -7.334 14.718 1.00 98.06 96 TRP A N 1
ATOM 763 C CA . TRP A 1 96 ? -18.898 -7.001 13.663 1.00 98.06 96 TRP A CA 1
ATOM 764 C C . TRP A 1 96 ? -19.620 -8.262 13.175 1.00 98.06 96 TRP A C 1
ATOM 766 O O . TRP A 1 96 ? -19.656 -8.554 11.979 1.00 98.06 96 TRP A O 1
ATOM 776 N N . ASP A 1 97 ? -20.146 -9.051 14.109 1.00 96.88 97 ASP A N 1
ATOM 777 C CA . ASP A 1 97 ? -20.889 -10.283 13.824 1.00 96.88 97 ASP A CA 1
ATOM 778 C C . ASP A 1 97 ? -22.184 -10.017 13.036 1.00 96.88 97 ASP A C 1
ATOM 780 O O . ASP A 1 97 ? -22.589 -10.827 12.202 1.00 96.88 97 ASP A O 1
ATOM 784 N N . ASP A 1 98 ? -22.793 -8.852 13.254 1.00 96.94 98 ASP A N 1
ATOM 785 C CA . ASP A 1 98 ? -23.987 -8.355 12.571 1.00 96.94 98 ASP A CA 1
ATOM 786 C C . ASP A 1 98 ? -23.697 -7.531 11.301 1.00 96.94 98 ASP A C 1
ATOM 788 O O . ASP A 1 98 ? -24.629 -7.139 10.590 1.00 96.94 98 ASP A O 1
ATOM 792 N N . GLU A 1 99 ? -22.420 -7.295 10.980 1.00 97.50 99 GLU A N 1
ATOM 793 C CA . GLU A 1 99 ? -21.976 -6.549 9.797 1.00 97.50 99 GLU A CA 1
ATOM 794 C C . GLU A 1 99 ? -20.839 -7.273 9.036 1.00 97.50 99 GLU A C 1
ATOM 796 O O . GLU A 1 99 ? -19.718 -6.759 8.976 1.00 97.50 99 GLU A O 1
ATOM 801 N N . PRO A 1 100 ? -21.096 -8.438 8.400 1.00 96.81 100 PRO A N 1
ATOM 802 C CA . PRO A 1 100 ? -20.070 -9.187 7.662 1.00 96.81 100 PRO A CA 1
ATOM 803 C C . PRO A 1 100 ? -19.370 -8.399 6.547 1.00 96.81 100 PRO A C 1
ATOM 805 O O . PRO A 1 100 ? -18.223 -8.690 6.217 1.00 96.81 100 PRO A O 1
ATOM 808 N N . ASP A 1 101 ? -20.020 -7.366 6.004 1.00 97.44 101 ASP A N 1
ATOM 809 C CA . ASP A 1 101 ? -19.431 -6.462 5.009 1.00 97.44 101 ASP A CA 1
ATOM 810 C C . ASP A 1 101 ? -18.251 -5.638 5.566 1.00 97.44 101 ASP A C 1
ATOM 812 O O . ASP A 1 101 ? -17.471 -5.093 4.791 1.00 97.44 101 ASP A O 1
ATOM 816 N N . LEU A 1 102 ? -18.084 -5.557 6.894 1.00 98.19 102 LEU A N 1
ATOM 817 C CA . LEU A 1 102 ? -16.932 -4.924 7.552 1.00 98.19 102 LEU A CA 1
ATOM 818 C C . LEU A 1 102 ? -15.752 -5.886 7.767 1.00 98.19 102 LEU A C 1
ATOM 820 O O . LEU A 1 102 ? -14.705 -5.478 8.288 1.00 98.19 102 LEU A O 1
ATOM 824 N N . TRP A 1 103 ? -15.892 -7.162 7.400 1.00 98.25 103 TRP A N 1
ATOM 825 C CA . TRP A 1 103 ? -14.818 -8.141 7.541 1.00 98.25 103 TRP A CA 1
ATOM 826 C C . TRP A 1 103 ? -13.709 -7.905 6.497 1.00 98.25 103 TRP A C 1
ATOM 828 O O . TRP A 1 103 ? -13.962 -7.338 5.434 1.00 98.25 103 TRP A O 1
ATOM 838 N N . PRO A 1 104 ? -12.456 -8.320 6.772 1.00 98.19 104 PRO A N 1
ATOM 839 C CA . PRO A 1 104 ? -11.347 -8.156 5.833 1.00 98.19 104 PRO A CA 1
ATOM 840 C C . PRO A 1 104 ? -11.641 -8.781 4.465 1.00 98.19 104 PRO A C 1
ATOM 842 O O . PRO A 1 104 ? -12.013 -9.952 4.397 1.00 98.19 104 PRO A O 1
ATOM 845 N N . ARG A 1 105 ? -11.420 -8.030 3.378 1.00 98.00 105 ARG A N 1
ATOM 846 C CA . ARG A 1 105 ? -11.724 -8.504 2.015 1.00 98.00 105 ARG A CA 1
ATOM 847 C C . ARG A 1 105 ? -10.597 -9.318 1.391 1.00 98.00 105 ARG A C 1
ATOM 849 O O . ARG A 1 105 ? -10.866 -10.209 0.591 1.00 98.00 105 ARG A O 1
ATOM 856 N N . GLY A 1 106 ? -9.350 -9.031 1.756 1.00 96.94 106 GLY A N 1
ATOM 857 C CA . GLY A 1 106 ? -8.189 -9.663 1.147 1.00 96.94 106 GLY A CA 1
ATOM 858 C C . GLY A 1 106 ? -6.967 -9.691 2.054 1.00 96.94 106 GLY A C 1
ATOM 859 O O . GLY A 1 106 ? -6.662 -8.738 2.776 1.00 96.94 106 GLY A O 1
ATOM 860 N N . TYR A 1 107 ? -6.231 -10.795 1.969 1.00 97.31 107 TYR A N 1
ATOM 861 C CA . TYR A 1 107 ? -4.883 -10.923 2.504 1.00 97.31 107 TYR A CA 1
ATOM 862 C C . TYR A 1 107 ? -3.950 -11.322 1.369 1.00 97.31 107 TYR A C 1
ATOM 864 O O . TYR A 1 107 ? -4.237 -12.275 0.649 1.00 97.31 107 TYR A O 1
ATOM 872 N N . TYR A 1 108 ? -2.826 -10.624 1.248 1.00 97.06 108 TYR A N 1
ATOM 873 C CA . TYR A 1 108 ? -1.730 -11.031 0.378 1.00 97.06 108 TYR A CA 1
ATOM 874 C C . TYR A 1 108 ? -0.549 -11.414 1.257 1.00 97.06 108 TYR A C 1
ATOM 876 O O . TYR A 1 108 ? -0.160 -10.648 2.147 1.00 97.06 108 TYR A O 1
ATOM 884 N N . THR A 1 109 ? -0.002 -12.606 1.043 1.00 97.19 109 THR A N 1
ATOM 885 C CA . THR A 1 109 ? 1.109 -13.106 1.845 1.00 97.19 109 THR A CA 1
ATOM 886 C C . THR A 1 109 ? 2.322 -13.448 1.002 1.00 97.19 109 THR A C 1
ATOM 888 O O . THR A 1 109 ? 2.208 -14.091 -0.035 1.00 97.19 109 THR A O 1
ATOM 891 N N . ASN A 1 110 ? 3.491 -13.009 1.467 1.00 96.88 110 ASN A N 1
ATOM 892 C CA . ASN A 1 110 ? 4.781 -13.235 0.817 1.00 96.88 110 ASN A CA 1
ATOM 893 C C . ASN A 1 110 ? 5.693 -14.138 1.664 1.00 96.88 110 ASN A C 1
ATOM 895 O O . ASN A 1 110 ? 5.489 -14.302 2.873 1.00 96.88 110 ASN A O 1
ATOM 899 N N . GLY A 1 111 ? 6.722 -14.722 1.047 1.00 96.44 111 GLY A N 1
ATOM 900 C CA . GLY A 1 111 ? 7.781 -15.414 1.785 1.00 96.44 111 GLY A CA 1
ATOM 901 C C . GLY A 1 111 ? 8.714 -14.471 2.550 1.00 96.44 111 GLY A C 1
ATOM 902 O O . GLY A 1 111 ? 8.561 -13.248 2.530 1.00 96.44 111 GLY A O 1
ATOM 903 N N . HIS A 1 112 ? 9.694 -15.037 3.254 1.00 96.00 112 HIS A N 1
ATOM 904 C CA . HIS A 1 112 ? 10.712 -14.231 3.930 1.00 96.00 112 HIS A CA 1
ATOM 905 C C . HIS A 1 112 ? 11.688 -13.641 2.917 1.00 96.00 112 HIS A C 1
ATOM 907 O O . HIS A 1 112 ? 11.886 -14.196 1.842 1.00 96.00 112 HIS A O 1
ATOM 913 N N . ILE A 1 113 ? 12.336 -12.539 3.289 1.00 95.19 113 ILE A N 1
ATOM 914 C CA . ILE A 1 113 ? 13.355 -11.919 2.448 1.00 95.19 113 ILE A CA 1
ATOM 915 C C . ILE A 1 113 ? 14.725 -12.586 2.656 1.00 95.19 113 ILE A C 1
ATOM 917 O O . ILE A 1 113 ? 15.239 -12.687 3.777 1.00 95.19 113 ILE A O 1
ATOM 921 N N . MET A 1 114 ? 15.324 -13.031 1.560 1.00 96.62 114 MET A N 1
ATOM 922 C CA . MET A 1 114 ? 16.730 -13.410 1.440 1.00 96.62 114 MET A CA 1
ATOM 923 C C . MET A 1 114 ? 17.537 -12.243 0.869 1.00 96.62 114 MET A C 1
ATOM 925 O O . MET A 1 114 ? 16.979 -11.310 0.293 1.00 96.62 114 MET A O 1
ATOM 929 N N . VAL A 1 115 ? 18.857 -12.291 1.037 1.00 96.62 115 VAL A N 1
ATOM 930 C CA . VAL A 1 115 ? 19.783 -11.350 0.400 1.00 96.62 115 VAL A CA 1
ATOM 931 C C . VAL A 1 115 ? 20.856 -12.140 -0.322 1.00 96.62 115 VAL A C 1
ATOM 933 O O . VAL A 1 115 ? 21.572 -12.909 0.321 1.00 96.62 115 VAL A O 1
ATOM 936 N N . ASP A 1 116 ? 20.973 -11.924 -1.631 1.00 96.06 116 ASP A N 1
ATOM 937 C CA . ASP A 1 116 ? 21.904 -12.634 -2.516 1.00 96.06 116 ASP A CA 1
ATOM 938 C C . ASP A 1 116 ? 21.816 -14.168 -2.339 1.00 96.06 116 ASP A C 1
ATOM 940 O O . ASP A 1 116 ? 22.812 -14.851 -2.108 1.00 96.06 116 ASP A O 1
ATOM 944 N N . ALA A 1 117 ? 20.587 -14.698 -2.383 1.00 95.69 117 ALA A N 1
ATOM 945 C CA . ALA A 1 117 ? 20.216 -16.106 -2.193 1.00 95.69 117 ALA A CA 1
ATOM 946 C C . ALA A 1 117 ? 20.567 -16.710 -0.818 1.00 95.69 117 ALA A C 1
ATOM 948 O O . ALA A 1 117 ? 20.436 -17.917 -0.603 1.00 95.69 117 ALA A O 1
ATOM 949 N N . GLU A 1 118 ? 20.968 -15.884 0.150 1.00 95.56 118 GLU A N 1
ATOM 950 C CA . GLU A 1 118 ? 21.240 -16.316 1.512 1.00 95.56 118 GLU A CA 1
ATOM 951 C C . GLU A 1 118 ? 20.227 -15.767 2.517 1.00 95.56 118 GLU A C 1
ATOM 953 O O . GLU A 1 118 ? 19.786 -14.618 2.453 1.00 95.56 118 GLU A O 1
ATOM 958 N N . LYS A 1 119 ? 19.936 -16.566 3.551 1.00 93.81 119 LYS A N 1
ATOM 959 C CA . LYS A 1 119 ? 19.194 -16.087 4.720 1.00 93.81 119 LYS A CA 1
ATOM 960 C C . LYS A 1 119 ? 19.884 -14.852 5.304 1.00 93.81 119 LYS A C 1
ATOM 962 O O . LYS A 1 119 ? 21.065 -14.907 5.661 1.00 93.81 119 LYS A O 1
ATOM 967 N N . MET A 1 120 ? 19.129 -13.766 5.441 1.00 92.88 120 MET A N 1
ATOM 968 C CA . MET A 1 120 ? 19.625 -12.519 6.009 1.00 92.88 120 MET A CA 1
ATOM 969 C C . MET A 1 120 ? 19.957 -12.713 7.497 1.00 92.88 120 MET A C 1
ATOM 971 O O . MET A 1 120 ? 19.093 -13.084 8.296 1.00 92.88 120 MET A O 1
ATOM 975 N N . SER A 1 121 ? 21.207 -12.473 7.899 1.00 91.69 121 SER A N 1
ATOM 976 C CA . SER A 1 121 ? 21.598 -12.511 9.309 1.00 91.69 121 SER A CA 1
ATOM 977 C C . SER A 1 121 ? 22.733 -11.538 9.631 1.00 91.69 121 SER A C 1
ATOM 979 O O . SER A 1 121 ? 23.665 -11.331 8.854 1.00 91.69 121 SER A O 1
ATOM 981 N N . LYS A 1 122 ? 22.689 -10.956 10.837 1.00 89.00 122 LYS A N 1
ATOM 982 C CA . LYS A 1 122 ? 23.765 -10.077 11.327 1.00 89.00 122 LYS A CA 1
ATOM 983 C C .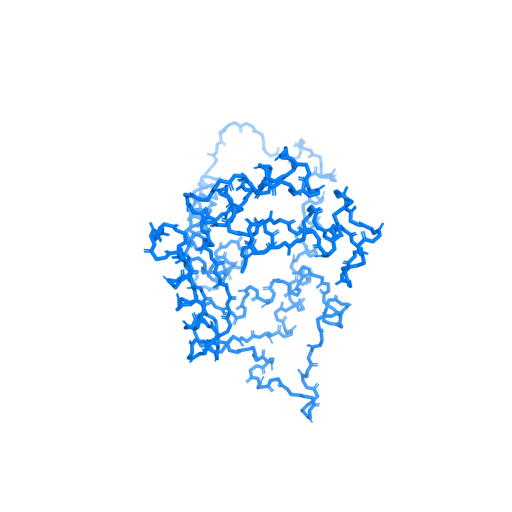 LYS A 1 122 ? 25.099 -10.818 11.443 1.00 89.00 122 LYS A C 1
ATOM 985 O O . LYS A 1 122 ? 26.136 -10.255 11.121 1.00 89.00 122 LYS A O 1
ATOM 990 N N . SER A 1 123 ? 25.073 -12.086 11.861 1.00 89.50 123 SER A N 1
ATOM 991 C CA . SER A 1 123 ? 26.278 -12.905 12.044 1.00 89.50 123 SER A CA 1
ATOM 992 C C . SER A 1 123 ? 26.996 -13.253 10.739 1.00 89.50 123 SER A C 1
ATOM 994 O O . SER A 1 123 ? 28.205 -13.451 10.762 1.00 89.50 123 SER A O 1
ATOM 996 N N . LYS A 1 124 ? 26.278 -13.308 9.610 1.00 86.06 124 LYS A N 1
ATOM 997 C CA . LYS A 1 124 ? 26.856 -13.520 8.275 1.00 86.06 124 LYS A CA 1
ATOM 998 C C . LYS A 1 124 ? 27.341 -12.230 7.611 1.00 86.06 124 LYS A C 1
ATOM 1000 O O . LYS A 1 124 ? 27.946 -12.286 6.548 1.00 86.06 124 LYS A O 1
ATOM 1005 N N . GLY A 1 125 ? 27.046 -11.069 8.198 1.00 88.31 125 GLY A N 1
ATOM 1006 C CA . GLY A 1 125 ? 27.383 -9.769 7.616 1.00 88.31 125 GLY A CA 1
ATOM 1007 C C . GLY A 1 125 ? 26.569 -9.396 6.369 1.00 88.31 125 GLY A C 1
ATOM 1008 O O . GLY A 1 125 ? 26.856 -8.376 5.753 1.00 88.31 125 GLY A O 1
ATOM 1009 N N . ASN A 1 126 ? 25.542 -10.172 5.996 1.00 91.44 126 ASN A N 1
ATOM 1010 C CA . ASN A 1 126 ? 24.679 -9.896 4.839 1.00 91.44 126 ASN A CA 1
ATOM 1011 C C . ASN A 1 126 ? 23.378 -9.157 5.212 1.00 91.44 126 ASN A C 1
ATOM 1013 O O . ASN A 1 126 ? 22.479 -9.050 4.381 1.00 91.44 126 ASN A O 1
ATOM 1017 N N . PHE A 1 127 ? 23.281 -8.640 6.438 1.00 92.94 127 PHE A N 1
ATOM 1018 C CA . PHE A 1 127 ? 22.124 -7.904 6.937 1.00 92.94 127 PHE A CA 1
ATOM 1019 C C . PHE A 1 127 ? 22.051 -6.495 6.342 1.00 92.94 127 PHE A C 1
ATOM 1021 O O . PHE A 1 127 ? 23.051 -5.781 6.318 1.00 92.94 127 PHE A O 1
ATOM 1028 N N . LEU A 1 128 ? 20.868 -6.097 5.878 1.00 92.69 128 LEU A N 1
ATOM 1029 C CA . LEU A 1 128 ? 20.630 -4.801 5.248 1.00 92.69 128 LEU A CA 1
ATOM 1030 C C . LEU A 1 128 ? 19.563 -4.033 6.030 1.00 92.69 128 LEU A C 1
ATOM 1032 O O . LEU A 1 128 ? 18.407 -4.452 6.081 1.00 92.69 128 LEU A O 1
ATOM 1036 N N . MET A 1 129 ? 19.935 -2.903 6.638 1.00 95.12 129 MET A N 1
ATOM 1037 C CA . MET A 1 129 ? 18.953 -1.975 7.205 1.00 95.12 129 MET A CA 1
ATOM 1038 C C . MET A 1 129 ? 18.335 -1.129 6.090 1.00 95.12 129 MET A C 1
ATOM 1040 O O . MET A 1 129 ? 19.019 -0.745 5.142 1.00 95.12 129 MET A O 1
ATOM 1044 N N . MET A 1 130 ? 17.056 -0.773 6.228 1.00 95.12 130 MET A N 1
ATOM 1045 C CA . MET A 1 130 ? 16.327 0.011 5.222 1.00 95.12 130 MET A CA 1
ATOM 1046 C C . MET A 1 130 ? 17.054 1.313 4.848 1.00 95.12 130 MET A C 1
ATOM 1048 O O . MET A 1 130 ? 17.341 1.535 3.677 1.00 95.12 130 MET A O 1
ATOM 1052 N N . LEU A 1 131 ? 17.404 2.148 5.834 1.00 96.12 131 LEU A N 1
ATOM 1053 C CA . LEU A 1 131 ? 18.041 3.445 5.574 1.00 96.12 131 LEU A CA 1
ATOM 1054 C C . LEU A 1 131 ? 19.448 3.298 4.975 1.00 96.12 131 LEU A C 1
ATOM 1056 O O . LEU A 1 131 ? 19.818 4.051 4.081 1.00 96.12 131 LEU A O 1
ATOM 1060 N N . GLU A 1 132 ? 20.218 2.305 5.424 1.00 94.75 132 GLU A N 1
ATOM 1061 C CA . GLU A 1 132 ? 21.538 2.001 4.854 1.00 94.75 132 GLU A CA 1
ATOM 1062 C C . GLU A 1 132 ? 21.422 1.560 3.392 1.00 94.75 132 GLU A C 1
ATOM 1064 O O . GLU A 1 132 ? 22.212 1.979 2.551 1.00 94.75 132 GLU A O 1
ATOM 1069 N N . THR A 1 133 ? 20.407 0.753 3.082 1.00 96.44 133 THR A N 1
ATOM 1070 C CA . THR A 1 133 ? 20.131 0.262 1.726 1.00 96.44 133 THR A CA 1
ATOM 1071 C C . THR A 1 133 ? 19.722 1.408 0.809 1.00 96.44 133 THR A C 1
ATOM 1073 O O . THR A 1 133 ? 20.294 1.551 -0.268 1.00 96.44 133 THR A O 1
ATOM 1076 N N . ILE A 1 134 ? 18.827 2.288 1.271 1.00 97.81 134 ILE A N 1
ATOM 1077 C CA . ILE A 1 134 ? 18.419 3.497 0.542 1.00 97.81 134 ILE A CA 1
ATOM 1078 C C . ILE A 1 134 ? 19.616 4.420 0.303 1.00 97.81 134 ILE A C 1
ATOM 1080 O O . ILE A 1 134 ? 19.804 4.893 -0.810 1.00 97.81 134 ILE A O 1
ATOM 1084 N N . ASN A 1 135 ? 20.462 4.655 1.307 1.00 97.50 135 ASN A N 1
ATOM 1085 C CA . ASN A 1 135 ? 21.655 5.489 1.133 1.00 97.50 135 ASN A CA 1
ATOM 1086 C C . ASN A 1 135 ? 22.666 4.866 0.163 1.00 97.50 135 ASN A C 1
ATOM 1088 O O . ASN A 1 135 ? 23.398 5.587 -0.509 1.00 97.50 135 ASN A O 1
ATOM 1092 N N . LYS A 1 136 ? 22.715 3.531 0.092 1.00 96.62 136 LYS A N 1
ATOM 1093 C CA . LYS A 1 136 ? 23.624 2.801 -0.793 1.00 96.62 136 LYS A CA 1
ATOM 1094 C C . LYS A 1 136 ? 23.137 2.750 -2.240 1.00 96.62 136 LYS A C 1
ATOM 1096 O O . LYS A 1 136 ? 23.962 2.878 -3.138 1.00 96.62 136 LYS A O 1
ATOM 1101 N N . PHE A 1 137 ? 21.840 2.537 -2.464 1.00 97.31 137 PHE A N 1
ATOM 1102 C CA . PHE A 1 137 ? 21.294 2.274 -3.799 1.00 97.31 137 PHE A CA 1
ATOM 1103 C C . PHE A 1 137 ? 20.310 3.331 -4.309 1.00 97.31 137 PHE A C 1
ATOM 1105 O O . PHE A 1 137 ? 19.888 3.236 -5.451 1.00 97.31 137 PHE A O 1
ATOM 1112 N N . SER A 1 138 ? 19.963 4.350 -3.520 1.00 97.94 138 SER A N 1
ATOM 1113 C CA . SER A 1 138 ? 18.770 5.205 -3.668 1.00 97.94 138 SER A CA 1
ATOM 1114 C C . SER A 1 138 ? 17.457 4.498 -3.314 1.00 97.94 138 SER A C 1
ATOM 1116 O O . SER A 1 138 ? 17.370 3.266 -3.264 1.00 97.94 138 SER A O 1
ATOM 1118 N N . ALA A 1 139 ? 16.414 5.292 -3.058 1.00 98.12 139 ALA A N 1
ATOM 1119 C CA . ALA A 1 139 ? 15.076 4.775 -2.790 1.00 98.12 139 ALA A CA 1
ATOM 1120 C C . ALA A 1 139 ? 14.503 4.030 -4.006 1.00 98.12 139 ALA A C 1
ATOM 1122 O O . ALA A 1 139 ? 13.948 2.945 -3.839 1.00 98.12 139 ALA A O 1
ATOM 1123 N N . ASP A 1 140 ? 14.691 4.564 -5.214 1.00 97.81 140 ASP A N 1
ATOM 1124 C CA . ASP A 1 140 ? 14.090 4.014 -6.431 1.00 97.81 140 ASP A CA 1
ATOM 1125 C C . ASP A 1 140 ? 14.719 2.679 -6.818 1.00 97.81 140 ASP A C 1
ATOM 1127 O O . ASP A 1 140 ? 14.002 1.697 -6.994 1.00 97.81 140 ASP A O 1
ATOM 1131 N N . ALA A 1 141 ? 16.051 2.581 -6.836 1.00 97.44 141 ALA A N 1
ATOM 1132 C CA . ALA A 1 141 ? 16.702 1.314 -7.168 1.00 97.44 141 ALA A CA 1
ATOM 1133 C C . ALA A 1 141 ? 16.491 0.241 -6.082 1.00 97.44 141 ALA A C 1
ATOM 1135 O O . ALA A 1 141 ? 16.393 -0.946 -6.388 1.00 97.44 141 ALA A O 1
ATOM 1136 N N . THR A 1 142 ? 16.359 0.649 -4.810 1.00 97.81 142 THR A N 1
ATOM 1137 C CA . THR A 1 142 ? 15.965 -0.273 -3.731 1.00 97.81 142 THR A CA 1
ATOM 1138 C C . THR A 1 142 ? 14.553 -0.809 -3.968 1.00 97.81 142 THR A C 1
ATOM 1140 O O . THR A 1 142 ? 14.335 -2.012 -3.875 1.00 97.81 142 THR A O 1
ATOM 1143 N N . ARG A 1 143 ? 13.590 0.061 -4.305 1.00 97.75 143 ARG A N 1
ATOM 1144 C CA . ARG A 1 143 ? 12.207 -0.343 -4.608 1.00 97.75 143 ARG A CA 1
ATOM 1145 C C . ARG A 1 143 ? 12.125 -1.224 -5.849 1.00 97.75 143 ARG A C 1
ATOM 1147 O O . ARG A 1 143 ? 11.367 -2.186 -5.828 1.00 97.75 143 ARG A O 1
ATOM 1154 N N . PHE A 1 144 ? 12.922 -0.930 -6.873 1.00 97.31 144 PHE A N 1
ATOM 1155 C CA . PHE A 1 144 ? 13.051 -1.756 -8.069 1.00 97.31 144 PHE A CA 1
ATOM 1156 C C . PHE A 1 144 ? 13.481 -3.180 -7.700 1.00 97.31 144 PHE A C 1
ATOM 1158 O O . PHE A 1 144 ? 12.793 -4.139 -8.031 1.00 97.31 144 PHE A O 1
ATOM 1165 N N . ALA A 1 145 ? 14.574 -3.324 -6.944 1.00 97.12 145 ALA A N 1
ATOM 1166 C CA . ALA A 1 145 ? 15.053 -4.636 -6.513 1.00 97.12 145 ALA A CA 1
ATOM 1167 C C . ALA A 1 145 ? 14.056 -5.354 -5.585 1.00 97.12 145 ALA A C 1
ATOM 1169 O O . ALA A 1 145 ? 13.940 -6.571 -5.645 1.00 97.12 145 ALA A O 1
ATOM 1170 N N . CYS A 1 146 ? 13.302 -4.624 -4.757 1.00 97.00 146 CYS A N 1
ATOM 1171 C CA . CYS A 1 146 ? 12.219 -5.208 -3.962 1.00 97.00 146 CYS A CA 1
ATOM 1172 C C . CYS A 1 146 ? 11.046 -5.704 -4.820 1.00 97.00 146 CYS A C 1
ATOM 1174 O O . CYS A 1 146 ? 10.457 -6.723 -4.477 1.00 97.00 146 CYS A O 1
ATOM 1176 N N . ALA A 1 147 ? 10.693 -5.000 -5.899 1.00 96.88 147 ALA A N 1
ATOM 1177 C CA . ALA A 1 147 ? 9.643 -5.432 -6.820 1.00 96.88 147 ALA A CA 1
ATOM 1178 C C . ALA A 1 147 ? 10.065 -6.685 -7.606 1.00 96.88 147 ALA A C 1
ATOM 1180 O O . ALA A 1 147 ? 9.255 -7.587 -7.784 1.00 96.88 147 ALA A O 1
ATOM 1181 N N . ASP A 1 148 ? 11.341 -6.780 -7.991 1.00 96.50 148 ASP A N 1
ATOM 1182 C CA . ASP A 1 148 ? 11.902 -7.962 -8.661 1.00 96.50 148 ASP A CA 1
ATOM 1183 C C . ASP A 1 148 ? 12.104 -9.168 -7.719 1.00 96.50 148 ASP A C 1
ATOM 1185 O O . ASP A 1 148 ? 12.180 -10.309 -8.168 1.00 96.50 148 ASP A O 1
ATOM 1189 N N . ALA A 1 149 ? 12.172 -8.939 -6.402 1.00 96.38 149 ALA A N 1
ATOM 1190 C CA . ALA A 1 149 ? 12.590 -9.954 -5.432 1.00 96.38 149 ALA A CA 1
ATOM 1191 C C . ALA A 1 149 ? 11.678 -11.190 -5.371 1.00 96.38 149 ALA A C 1
ATOM 1193 O O . ALA A 1 149 ? 12.148 -12.283 -5.041 1.00 96.38 149 ALA A O 1
ATOM 1194 N N . GLY A 1 150 ? 10.381 -11.031 -5.639 1.00 94.75 150 GLY A N 1
ATOM 1195 C CA . GLY A 1 150 ? 9.419 -12.130 -5.657 1.00 94.75 150 GLY A CA 1
ATOM 1196 C C . GLY A 1 150 ? 8.017 -11.737 -5.196 1.00 94.75 150 GLY A C 1
ATOM 1197 O O . GLY A 1 150 ? 7.836 -10.957 -4.264 1.00 94.75 150 GLY A O 1
ATOM 1198 N N . ASP A 1 151 ? 7.027 -12.340 -5.841 1.00 94.81 151 ASP A N 1
ATOM 1199 C CA . ASP A 1 151 ? 5.590 -12.106 -5.685 1.00 94.81 151 ASP A CA 1
ATOM 1200 C C . ASP A 1 151 ? 4.816 -13.418 -5.425 1.00 94.81 151 ASP A C 1
ATOM 1202 O O . ASP A 1 151 ? 3.640 -13.561 -5.749 1.00 94.81 151 ASP A O 1
ATOM 1206 N N . THR A 1 152 ? 5.475 -14.396 -4.797 1.00 93.69 152 THR A N 1
ATOM 1207 C CA . THR A 1 152 ? 4.868 -15.670 -4.384 1.00 93.69 152 THR A CA 1
ATOM 1208 C C . THR A 1 152 ? 5.005 -15.899 -2.870 1.00 93.69 152 THR A C 1
ATOM 1210 O O . THR A 1 152 ? 5.543 -15.077 -2.123 1.00 93.69 152 THR A O 1
ATOM 1213 N N . LEU A 1 153 ? 4.503 -17.044 -2.393 1.00 95.12 153 LEU A N 1
ATOM 1214 C CA . LEU A 1 153 ? 4.697 -17.510 -1.012 1.00 95.12 153 LEU A CA 1
ATOM 1215 C C . LEU A 1 153 ? 6.103 -18.068 -0.745 1.00 95.12 153 LEU A C 1
ATOM 1217 O O . LEU A 1 153 ? 6.476 -18.282 0.419 1.00 95.12 153 LEU A O 1
ATOM 1221 N N . ASP A 1 154 ? 6.880 -18.320 -1.795 1.00 95.56 154 ASP A N 1
ATOM 1222 C CA . ASP A 1 154 ? 8.277 -18.705 -1.653 1.00 95.56 154 ASP A CA 1
ATOM 1223 C C . ASP A 1 154 ? 9.097 -17.521 -1.137 1.00 95.56 154 ASP A C 1
ATOM 1225 O O . ASP A 1 154 ? 8.673 -16.366 -1.190 1.00 95.56 154 ASP A O 1
ATOM 1229 N N . ASP A 1 155 ? 10.248 -17.817 -0.536 1.00 96.56 155 ASP A N 1
ATOM 1230 C CA . ASP A 1 155 ? 11.105 -16.763 0.002 1.00 96.56 155 ASP A CA 1
ATOM 1231 C C . ASP A 1 155 ? 11.616 -15.873 -1.143 1.00 96.56 155 ASP A C 1
ATOM 1233 O O . ASP A 1 155 ? 12.211 -16.355 -2.107 1.00 96.56 155 ASP A O 1
ATOM 1237 N N . ALA A 1 156 ? 11.361 -14.571 -1.023 1.00 96.88 156 ALA A N 1
ATOM 1238 C CA . ALA A 1 156 ? 11.784 -13.562 -1.982 1.00 96.88 156 ALA A CA 1
ATOM 1239 C C . ALA A 1 156 ? 13.288 -13.302 -1.845 1.00 96.88 156 ALA A C 1
ATOM 1241 O O . ALA A 1 156 ? 13.857 -13.447 -0.759 1.00 96.88 156 ALA A O 1
ATOM 1242 N N . ASN A 1 157 ? 13.942 -12.874 -2.920 1.00 97.44 157 ASN A N 1
ATOM 1243 C CA . ASN A 1 157 ? 15.382 -12.654 -2.941 1.00 97.44 157 ASN A CA 1
ATOM 1244 C C . ASN A 1 157 ? 15.733 -11.215 -3.321 1.00 97.44 157 ASN A C 1
ATOM 1246 O O . ASN A 1 157 ? 15.596 -10.819 -4.471 1.00 97.44 157 ASN A O 1
ATOM 1250 N N . PHE A 1 158 ? 16.237 -10.435 -2.365 1.00 97.44 158 PHE A N 1
ATOM 1251 C CA . PHE A 1 158 ? 16.816 -9.133 -2.673 1.00 97.44 158 PHE A CA 1
ATOM 1252 C C . PHE A 1 158 ? 18.240 -9.317 -3.204 1.00 97.44 158 PHE A C 1
ATOM 1254 O O . PHE A 1 158 ? 19.154 -9.663 -2.448 1.00 97.44 158 PHE A O 1
ATOM 1261 N N . GLU A 1 159 ? 18.448 -9.040 -4.487 1.00 97.00 159 GLU A N 1
ATOM 1262 C CA . GLU A 1 159 ? 19.766 -9.104 -5.116 1.00 97.00 159 GLU A CA 1
ATOM 1263 C C . GLU A 1 159 ? 20.411 -7.720 -5.202 1.00 97.00 159 GLU A C 1
ATOM 1265 O O . GLU A 1 159 ? 19.891 -6.783 -5.816 1.00 97.00 159 GLU A O 1
ATOM 1270 N N . ARG A 1 160 ? 21.600 -7.579 -4.606 1.00 96.62 160 ARG A N 1
ATOM 1271 C CA . ARG A 1 160 ? 22.361 -6.320 -4.664 1.00 96.62 160 ARG A CA 1
ATOM 1272 C C . ARG A 1 160 ? 22.795 -5.988 -6.092 1.00 96.62 160 ARG A C 1
ATOM 1274 O O . ARG A 1 160 ? 22.944 -4.813 -6.426 1.00 96.62 160 ARG A O 1
ATOM 1281 N N . SER A 1 161 ? 23.020 -7.006 -6.922 1.00 96.62 161 SER A N 1
ATOM 1282 C CA . SER A 1 161 ? 23.281 -6.872 -8.360 1.00 96.62 161 SER A CA 1
ATOM 1283 C C . SER A 1 161 ? 22.107 -6.202 -9.073 1.00 96.62 161 SER A C 1
ATOM 1285 O O . SER A 1 161 ? 22.335 -5.222 -9.776 1.00 96.62 161 SER A O 1
ATOM 1287 N N . THR A 1 162 ? 20.871 -6.649 -8.832 1.00 96.38 162 THR A N 1
ATOM 1288 C CA . THR A 1 162 ? 19.656 -6.038 -9.395 1.00 96.38 162 THR A CA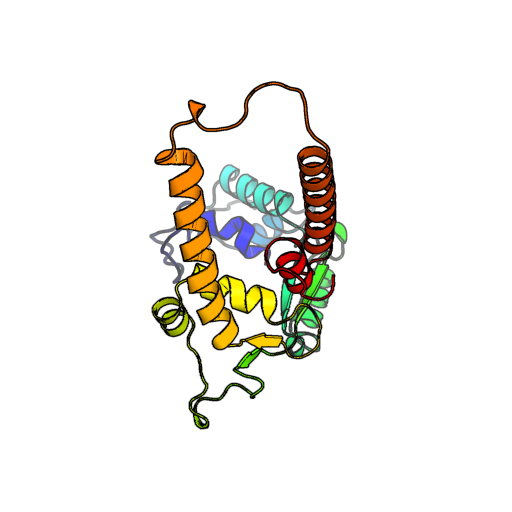 1
ATOM 1289 C C . THR A 1 162 ? 19.526 -4.575 -8.983 1.00 96.38 162 THR A C 1
ATOM 1291 O O . THR A 1 162 ? 19.317 -3.719 -9.840 1.00 96.38 162 THR A O 1
ATOM 1294 N N . ALA A 1 163 ? 19.749 -4.250 -7.704 1.00 97.12 163 ALA A N 1
ATOM 1295 C CA . ALA A 1 163 ? 19.722 -2.861 -7.239 1.00 97.12 163 ALA A CA 1
ATOM 1296 C C . ALA A 1 163 ? 20.782 -1.984 -7.937 1.00 97.12 163 ALA A C 1
ATOM 1298 O O . ALA A 1 163 ? 20.481 -0.871 -8.359 1.00 97.12 163 ALA A O 1
ATOM 1299 N N . ASN A 1 164 ? 22.012 -2.480 -8.115 1.00 96.44 164 ASN A N 1
ATOM 1300 C CA . ASN A 1 164 ? 23.053 -1.752 -8.851 1.00 96.44 164 ASN A CA 1
ATOM 1301 C C . ASN A 1 164 ? 22.694 -1.555 -10.331 1.00 96.44 164 ASN A C 1
ATOM 1303 O O . ASN A 1 164 ? 22.858 -0.457 -10.862 1.00 96.44 164 ASN A O 1
ATOM 1307 N N . SER A 1 165 ? 22.198 -2.601 -10.995 1.00 95.81 165 SER A N 1
ATOM 1308 C CA . SER A 1 165 ? 21.766 -2.530 -12.394 1.00 95.81 165 SER A CA 1
ATOM 1309 C C . SER A 1 165 ? 20.624 -1.534 -12.576 1.00 95.81 165 SER A C 1
ATOM 1311 O O . SER A 1 165 ? 20.628 -0.766 -13.537 1.00 95.81 165 SER A O 1
ATOM 1313 N N . ALA A 1 166 ? 19.693 -1.479 -11.620 1.00 96.12 166 ALA A N 1
ATOM 1314 C CA . ALA A 1 166 ? 18.589 -0.530 -11.632 1.00 96.12 166 ALA A CA 1
ATOM 1315 C C . ALA A 1 166 ? 19.069 0.928 -11.560 1.00 96.12 166 ALA A C 1
ATOM 1317 O O . ALA A 1 166 ? 18.544 1.758 -12.295 1.00 96.12 166 ALA A O 1
ATOM 1318 N N . ILE A 1 167 ? 20.106 1.247 -10.771 1.00 97.12 167 ILE A N 1
ATOM 1319 C CA . ILE A 1 167 ? 20.696 2.603 -10.750 1.00 97.12 167 ILE A CA 1
ATOM 1320 C C . ILE A 1 167 ? 21.147 3.010 -12.153 1.00 97.12 167 ILE A C 1
ATOM 1322 O O . ILE A 1 167 ? 20.837 4.110 -12.610 1.00 97.12 167 ILE A O 1
ATOM 1326 N N . VAL A 1 168 ? 21.877 2.124 -12.836 1.00 95.75 168 VAL A N 1
ATOM 1327 C CA . VAL A 1 168 ? 22.396 2.391 -14.183 1.00 95.75 168 VAL A CA 1
ATOM 1328 C C . VAL A 1 168 ? 21.249 2.536 -15.179 1.00 95.75 168 VAL A C 1
ATOM 1330 O O . VAL A 1 168 ? 21.225 3.505 -15.933 1.00 95.75 168 VAL A O 1
ATOM 1333 N N . SER A 1 169 ? 20.282 1.616 -15.153 1.00 94.81 169 SER A N 1
ATOM 1334 C CA . SER A 1 169 ? 19.128 1.636 -16.056 1.00 94.81 169 SER A CA 1
ATOM 1335 C C . SER A 1 169 ? 18.310 2.917 -15.903 1.00 94.81 169 SER A C 1
ATOM 1337 O O . SER A 1 169 ? 18.085 3.613 -16.888 1.00 94.81 169 SER A O 1
ATOM 1339 N N . LEU A 1 170 ? 17.942 3.273 -14.669 1.00 96.00 170 LEU A N 1
ATOM 1340 C CA . LEU A 1 170 ? 17.154 4.471 -14.367 1.00 96.00 170 LEU A CA 1
ATOM 1341 C C . LEU A 1 170 ? 17.909 5.758 -14.719 1.00 96.00 170 LEU A C 1
ATOM 1343 O O . LEU A 1 170 ? 17.319 6.707 -15.228 1.00 96.00 170 LEU A O 1
ATOM 1347 N N . SER A 1 171 ? 19.225 5.794 -14.490 1.00 96.44 171 SER A N 1
ATOM 1348 C CA . SER A 1 171 ? 20.050 6.956 -14.850 1.00 96.44 171 SER A CA 1
ATOM 1349 C C . SER A 1 171 ? 20.141 7.137 -16.365 1.00 96.44 171 SER A C 1
ATOM 1351 O O . SER A 1 171 ? 20.043 8.262 -16.854 1.00 96.44 171 SER A O 1
ATOM 1353 N N . ASN A 1 172 ? 20.307 6.039 -17.107 1.00 95.88 172 ASN A N 1
ATOM 1354 C CA . ASN A 1 172 ? 20.344 6.063 -18.567 1.00 95.88 172 ASN A CA 1
ATOM 1355 C C . ASN A 1 172 ? 18.990 6.475 -19.148 1.00 95.88 172 ASN A C 1
ATOM 1357 O O . ASN A 1 172 ? 18.949 7.292 -20.062 1.00 95.88 172 ASN A O 1
ATOM 1361 N N . GLU A 1 173 ? 17.894 5.952 -18.600 1.00 95.06 173 GLU A N 1
ATOM 1362 C CA . GLU A 1 173 ? 16.539 6.321 -19.005 1.00 95.06 173 GLU A CA 1
ATOM 1363 C C . GLU A 1 173 ? 16.266 7.806 -18.748 1.00 95.06 173 GLU A C 1
ATOM 1365 O O . GLU A 1 173 ? 15.837 8.517 -19.652 1.00 95.06 173 GLU A O 1
ATOM 1370 N N . ALA A 1 174 ? 16.601 8.321 -17.561 1.00 96.31 174 ALA A N 1
ATOM 1371 C CA . ALA A 1 174 ? 16.445 9.739 -17.247 1.00 96.31 174 ALA A CA 1
ATOM 1372 C C . ALA A 1 174 ? 17.286 10.641 -18.171 1.00 96.31 174 ALA A C 1
ATOM 1374 O O . ALA A 1 174 ? 16.812 11.688 -18.619 1.00 96.31 174 ALA A O 1
ATOM 1375 N N . ALA A 1 175 ? 18.523 10.236 -18.477 1.00 97.31 175 ALA A N 1
ATOM 1376 C CA . ALA A 1 175 ? 19.380 10.950 -19.419 1.00 97.31 175 ALA A CA 1
ATOM 1377 C C . ALA A 1 175 ? 18.791 10.940 -20.836 1.00 97.31 175 ALA A C 1
ATOM 1379 O O . ALA A 1 175 ? 18.741 11.990 -21.471 1.00 97.31 175 ALA A O 1
ATOM 1380 N N . TRP A 1 176 ? 18.285 9.792 -21.292 1.00 96.50 176 TRP A N 1
ATOM 1381 C CA . TRP A 1 176 ? 17.644 9.645 -22.596 1.00 96.50 176 TRP A CA 1
ATOM 1382 C C . TRP A 1 176 ? 16.359 10.474 -22.707 1.00 96.50 176 TRP A C 1
ATOM 1384 O O . TRP A 1 176 ? 16.172 11.180 -23.694 1.00 96.50 176 TRP A O 1
ATOM 1394 N N . ILE A 1 177 ? 15.505 10.473 -21.677 1.00 96.25 177 ILE A N 1
ATOM 1395 C CA . ILE A 1 177 ? 14.295 11.309 -21.628 1.00 96.25 177 ILE A CA 1
ATOM 1396 C C . ILE A 1 177 ? 14.669 12.787 -21.757 1.00 96.25 177 ILE A C 1
ATOM 1398 O O . ILE A 1 177 ? 14.043 13.519 -22.522 1.00 96.25 177 ILE A O 1
ATOM 1402 N N . LYS A 1 178 ? 15.696 13.237 -21.028 1.00 96.94 178 LYS A N 1
ATOM 1403 C CA . LYS A 1 178 ? 16.171 14.619 -21.118 1.00 96.94 178 LYS A CA 1
ATOM 1404 C C . LYS A 1 178 ? 16.715 14.932 -22.513 1.00 96.94 178 LYS A C 1
ATOM 1406 O O . LYS A 1 178 ? 16.348 15.955 -23.086 1.00 96.94 178 LYS A O 1
ATOM 1411 N N . GLU A 1 179 ? 17.550 14.054 -23.058 1.00 96.44 179 GLU A N 1
ATOM 1412 C CA . GLU A 1 179 ? 18.111 14.206 -24.399 1.00 96.44 179 GLU A CA 1
ATOM 1413 C C . GLU A 1 179 ? 16.999 14.355 -25.442 1.00 96.44 179 GLU A C 1
ATOM 1415 O O . GLU A 1 179 ? 17.020 15.297 -26.226 1.00 96.44 179 GLU A O 1
ATOM 1420 N N . VAL A 1 180 ? 15.996 13.474 -25.411 1.00 94.69 180 VAL A N 1
ATOM 1421 C CA . VAL A 1 180 ? 14.954 13.388 -26.443 1.00 94.69 180 VAL A CA 1
ATOM 1422 C C . VAL A 1 180 ? 13.844 14.430 -26.279 1.00 94.69 180 VAL A C 1
ATOM 1424 O O . VAL A 1 180 ? 13.304 14.909 -27.272 1.00 94.69 180 VAL A O 1
ATOM 1427 N N . LEU A 1 181 ? 13.470 14.792 -25.049 1.00 93.12 181 LEU A N 1
ATOM 1428 C CA . LEU A 1 181 ? 12.331 15.691 -24.809 1.00 93.12 181 LEU A CA 1
ATOM 1429 C C . LEU A 1 181 ? 12.722 17.136 -24.497 1.00 93.12 181 LEU A C 1
ATOM 1431 O O . LEU A 1 181 ? 11.884 18.025 -24.643 1.00 93.12 181 LEU A O 1
ATOM 1435 N N . VAL A 1 182 ? 13.944 17.375 -24.019 1.00 93.75 182 VAL A N 1
ATOM 1436 C CA . VAL A 1 182 ? 14.376 18.702 -23.551 1.00 93.75 182 VAL A CA 1
ATOM 1437 C C . VAL A 1 182 ? 15.478 19.268 -24.432 1.00 93.75 182 VAL A C 1
ATOM 1439 O O . VAL A 1 182 ? 15.379 20.416 -24.862 1.00 93.75 182 VAL A O 1
ATOM 1442 N N . ASP A 1 183 ? 16.523 18.480 -24.681 1.00 94.25 183 ASP A N 1
ATOM 1443 C CA . ASP A 1 183 ? 17.739 18.984 -25.320 1.00 94.25 183 ASP A CA 1
ATOM 1444 C C . ASP A 1 183 ? 17.681 18.877 -26.859 1.00 94.25 183 ASP A C 1
ATOM 1446 O O . ASP A 1 183 ? 18.301 19.684 -27.558 1.00 94.25 183 ASP A O 1
ATOM 1450 N N . ALA A 1 184 ? 16.935 17.912 -27.404 1.00 92.75 184 ALA A N 1
ATOM 1451 C CA . ALA A 1 184 ? 16.776 17.730 -28.842 1.00 92.75 184 ALA A CA 1
ATOM 1452 C C . ALA A 1 184 ? 15.840 18.769 -29.477 1.00 92.75 184 ALA A C 1
ATOM 1454 O O . ALA A 1 184 ? 14.821 19.165 -28.914 1.00 92.75 184 ALA A O 1
ATOM 1455 N N . ASP A 1 185 ? 16.162 19.166 -30.710 1.00 91.81 185 ASP A N 1
ATOM 1456 C CA . ASP A 1 185 ? 15.283 19.992 -31.536 1.00 91.81 185 ASP A CA 1
ATOM 1457 C C . ASP A 1 185 ? 14.092 19.144 -32.020 1.00 91.81 185 ASP A C 1
ATOM 1459 O O . ASP A 1 185 ? 14.310 18.191 -32.776 1.00 91.81 185 ASP A O 1
ATOM 1463 N N . PRO A 1 186 ? 12.834 19.476 -31.665 1.00 86.88 186 PRO A N 1
ATOM 1464 C CA . PRO A 1 186 ? 11.669 18.711 -32.102 1.00 86.88 186 PRO A CA 1
ATOM 1465 C C . PRO A 1 186 ? 11.538 18.601 -33.626 1.00 86.88 186 PRO A C 1
ATOM 1467 O O . PRO A 1 186 ? 10.962 17.636 -34.125 1.00 86.88 186 PRO A O 1
ATOM 1470 N N . SER A 1 187 ? 12.087 19.561 -34.380 1.00 89.38 187 SER A N 1
ATOM 1471 C CA . SER A 1 187 ? 12.087 19.530 -35.847 1.00 89.38 187 SER A CA 1
ATOM 1472 C C . SER A 1 187 ? 13.033 18.477 -36.440 1.00 89.38 187 SER A C 1
ATOM 1474 O O . SER A 1 187 ? 12.914 18.141 -37.618 1.00 89.38 187 SER A O 1
ATOM 1476 N N . SER A 1 188 ? 13.942 17.922 -35.628 1.00 89.19 188 SER A N 1
ATOM 1477 C CA . SER A 1 188 ? 14.824 16.816 -36.017 1.00 89.19 188 SER A CA 1
ATOM 1478 C C . SER A 1 188 ? 14.107 15.462 -36.076 1.00 89.19 188 SER A C 1
ATOM 1480 O O . SER A 1 188 ? 14.607 14.527 -36.708 1.00 89.19 188 SER A O 1
ATOM 1482 N N . TYR A 1 189 ? 12.922 15.349 -35.469 1.00 91.38 189 TYR A N 1
ATOM 1483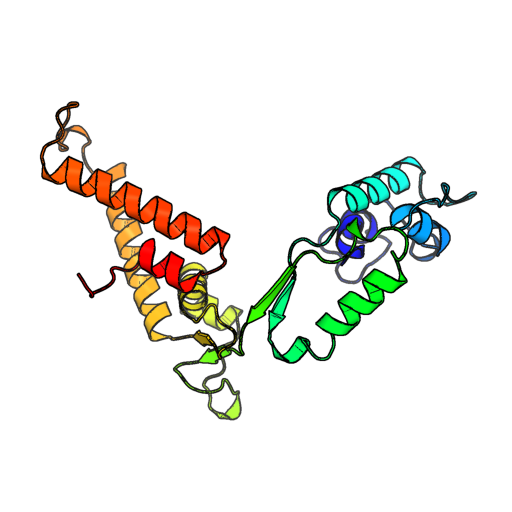 C CA . TYR A 1 189 ? 12.107 14.141 -35.519 1.00 91.38 189 TYR A CA 1
ATOM 1484 C C . TYR A 1 189 ? 11.247 14.091 -36.781 1.00 91.38 189 TYR A C 1
ATOM 1486 O O . TYR A 1 189 ? 10.787 15.107 -37.308 1.00 91.38 189 TYR A O 1
ATOM 1494 N N . ARG A 1 190 ? 10.989 12.873 -37.267 1.00 90.69 190 ARG A N 1
ATOM 1495 C CA . ARG A 1 190 ? 10.040 12.669 -38.365 1.00 90.69 190 ARG A CA 1
ATOM 1496 C C . ARG A 1 190 ? 8.646 13.108 -37.910 1.00 90.69 190 ARG A C 1
ATOM 1498 O O . ARG A 1 190 ? 8.175 12.676 -36.864 1.00 90.69 190 ARG A O 1
ATOM 1505 N N . SER A 1 191 ? 8.003 13.942 -38.720 1.00 86.38 191 SER A N 1
ATOM 1506 C CA . SER A 1 191 ? 6.678 14.518 -38.474 1.00 86.38 191 SER A CA 1
ATOM 1507 C C . SER A 1 191 ? 5.654 14.048 -39.516 1.00 86.38 191 SER A C 1
ATOM 1509 O O . SER A 1 191 ? 6.027 13.523 -40.568 1.00 86.38 191 SER A O 1
ATOM 1511 N N . GLY A 1 192 ? 4.366 14.243 -39.217 1.00 87.00 192 GLY A N 1
ATOM 1512 C CA . GLY A 1 192 ? 3.232 13.796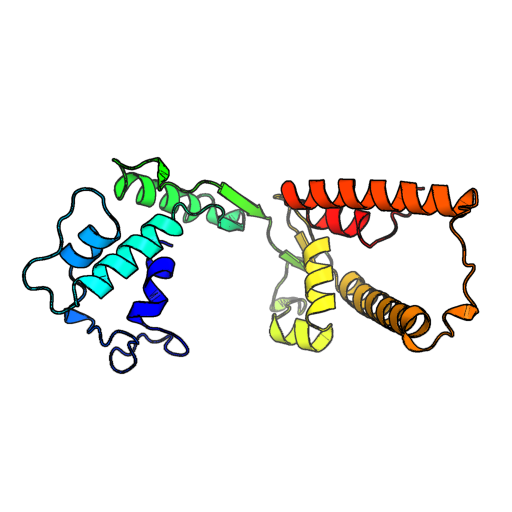 -40.035 1.00 87.00 192 GLY A CA 1
ATOM 1513 C C . GLY A 1 192 ? 2.571 12.518 -39.506 1.00 87.00 192 GLY A C 1
ATOM 1514 O O . GLY A 1 192 ? 3.153 11.801 -38.696 1.00 87.00 192 GLY A O 1
ATOM 1515 N N . ASP A 1 193 ? 1.354 12.241 -39.976 1.00 86.69 193 ASP A N 1
ATOM 1516 C CA . ASP A 1 193 ? 0.508 11.148 -39.459 1.00 86.69 193 ASP A CA 1
ATOM 1517 C C . ASP A 1 193 ? 0.806 9.779 -40.105 1.00 86.69 193 ASP A C 1
ATOM 1519 O O . ASP A 1 193 ? 0.275 8.744 -39.695 1.00 86.69 193 ASP A O 1
ATOM 1523 N N . ASP A 1 194 ? 1.668 9.748 -41.125 1.00 90.56 194 ASP A N 1
ATOM 1524 C CA . ASP A 1 194 ? 1.997 8.531 -41.862 1.00 90.56 194 ASP A CA 1
ATOM 1525 C C . ASP A 1 194 ? 2.982 7.650 -41.076 1.00 90.56 194 ASP A C 1
ATOM 1527 O O . ASP A 1 194 ? 4.208 7.797 -41.146 1.00 90.56 194 ASP A O 1
ATOM 1531 N N . LEU A 1 195 ? 2.430 6.682 -40.341 1.00 92.38 195 LEU A N 1
ATOM 1532 C CA . LEU A 1 195 ? 3.200 5.648 -39.651 1.00 92.38 195 LEU A CA 1
ATOM 1533 C C . LEU A 1 195 ? 3.790 4.639 -40.647 1.00 92.38 195 LEU A C 1
ATOM 1535 O O . LEU A 1 195 ? 3.068 3.967 -41.399 1.00 92.38 195 LEU A O 1
ATOM 1539 N N . ASN A 1 196 ? 5.113 4.478 -40.612 1.00 94.19 196 ASN A N 1
ATOM 1540 C CA . ASN A 1 196 ? 5.796 3.415 -41.340 1.00 94.19 196 ASN A CA 1
ATOM 1541 C C . ASN A 1 196 ? 5.579 2.054 -40.641 1.00 94.19 196 ASN A C 1
ATOM 1543 O O . ASN A 1 196 ? 4.968 1.961 -39.576 1.00 94.19 196 ASN A O 1
ATOM 1547 N N . PHE A 1 197 ? 6.059 0.969 -41.252 1.00 96.06 197 PHE A N 1
ATOM 1548 C CA . PHE A 1 197 ? 5.896 -0.376 -40.692 1.00 96.06 197 PHE A CA 1
ATOM 1549 C C . PHE A 1 197 ? 6.473 -0.514 -39.272 1.00 96.06 197 PHE A C 1
ATOM 1551 O O . PHE A 1 197 ? 5.806 -1.077 -38.409 1.00 96.06 197 PHE A O 1
ATOM 1558 N N . MET A 1 198 ? 7.669 0.026 -39.018 1.00 96.62 198 MET A N 1
ATOM 1559 C CA . MET A 1 198 ? 8.321 -0.062 -37.708 1.00 96.62 198 MET A CA 1
ATOM 1560 C C . MET A 1 198 ? 7.585 0.746 -36.642 1.00 96.62 198 MET A C 1
ATOM 1562 O O . MET A 1 198 ? 7.479 0.278 -35.514 1.00 96.62 198 MET A O 1
ATOM 1566 N N . ASP A 1 199 ? 7.008 1.895 -36.998 1.00 95.12 199 ASP A N 1
ATOM 1567 C CA . ASP A 1 199 ? 6.197 2.675 -36.056 1.00 95.12 199 ASP A CA 1
ATOM 1568 C C . ASP A 1 199 ? 4.967 1.887 -35.603 1.00 95.12 199 ASP A C 1
ATOM 1570 O O . ASP A 1 199 ? 4.678 1.812 -34.414 1.00 95.12 199 ASP A O 1
ATOM 1574 N N . LYS A 1 200 ? 4.275 1.243 -36.553 1.00 95.94 200 LYS A N 1
ATOM 1575 C CA . LYS A 1 200 ? 3.093 0.416 -36.266 1.00 95.94 200 LYS A CA 1
ATOM 1576 C C . LYS A 1 200 ? 3.446 -0.790 -35.400 1.00 95.94 200 LYS A C 1
ATOM 1578 O O . LYS A 1 200 ? 2.675 -1.160 -34.519 1.00 95.94 200 LYS A O 1
ATOM 1583 N N . VAL A 1 201 ? 4.602 -1.410 -35.648 1.00 97.19 201 VAL A N 1
ATOM 1584 C CA . VAL A 1 201 ? 5.109 -2.518 -34.825 1.00 97.19 201 VAL A CA 1
ATOM 1585 C C . VAL A 1 201 ? 5.404 -2.033 -33.407 1.00 97.19 201 VAL A C 1
ATOM 1587 O O . VAL A 1 201 ? 4.960 -2.668 -32.454 1.00 97.19 201 VAL A O 1
ATOM 1590 N N . PHE A 1 202 ? 6.101 -0.905 -33.266 1.00 95.38 202 PHE A N 1
ATOM 1591 C CA . PHE A 1 202 ? 6.449 -0.334 -31.967 1.00 95.38 202 PHE A CA 1
ATOM 1592 C C . PHE A 1 202 ? 5.209 0.082 -31.165 1.00 95.38 202 PHE A C 1
ATOM 1594 O O . PHE A 1 202 ? 5.095 -0.255 -29.987 1.00 95.38 202 PHE A O 1
ATOM 1601 N N . GLU A 1 203 ? 4.245 0.749 -31.801 1.00 95.50 203 GLU A N 1
ATOM 1602 C CA . GLU A 1 203 ? 2.975 1.135 -31.180 1.00 95.50 203 GLU A CA 1
ATOM 1603 C C . GLU A 1 203 ? 2.172 -0.093 -30.730 1.00 95.50 203 GLU A C 1
ATOM 1605 O O . GLU A 1 203 ? 1.700 -0.153 -29.593 1.00 95.50 203 GLU A O 1
ATOM 1610 N N . ASN A 1 204 ? 2.039 -1.105 -31.593 1.00 96.44 204 ASN A N 1
ATOM 1611 C CA . ASN A 1 204 ? 1.335 -2.336 -31.243 1.00 96.44 204 ASN A CA 1
ATOM 1612 C C . ASN A 1 204 ? 2.006 -3.063 -30.069 1.00 96.44 204 ASN A C 1
ATOM 1614 O O . ASN A 1 204 ? 1.316 -3.530 -29.164 1.00 96.44 204 ASN A O 1
ATOM 1618 N N . GLU A 1 205 ? 3.336 -3.141 -30.069 1.00 95.62 205 GLU A N 1
ATOM 1619 C CA . GLU A 1 205 ? 4.083 -3.792 -28.997 1.00 95.62 205 GLU A CA 1
ATOM 1620 C C . GLU A 1 205 ? 3.973 -3.025 -27.676 1.00 95.62 205 GLU A C 1
ATOM 1622 O O . GLU A 1 205 ? 3.714 -3.626 -26.635 1.00 95.62 205 GLU A O 1
ATOM 1627 N N . THR A 1 206 ? 4.043 -1.694 -27.724 1.00 95.56 206 THR A N 1
ATOM 1628 C CA . THR A 1 206 ? 3.820 -0.829 -26.558 1.00 95.56 206 THR A CA 1
ATOM 1629 C C . THR A 1 206 ? 2.428 -1.067 -25.973 1.00 95.56 206 THR A C 1
ATOM 1631 O O . THR A 1 206 ? 2.289 -1.351 -24.787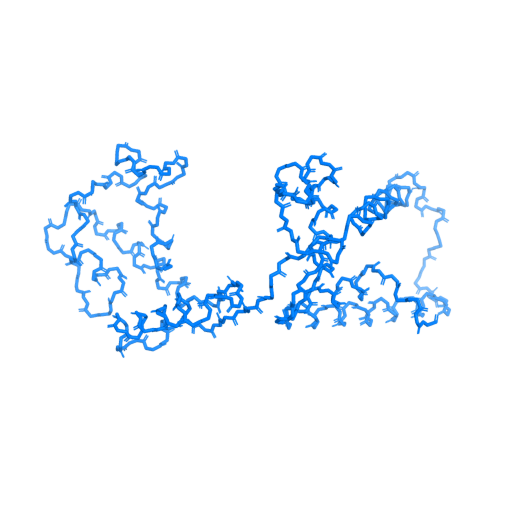 1.00 95.56 206 THR A O 1
ATOM 1634 N N . ASN A 1 207 ? 1.388 -1.053 -26.811 1.00 96.81 207 ASN A N 1
ATOM 1635 C CA . ASN A 1 207 ? 0.011 -1.312 -26.383 1.00 96.81 207 ASN A CA 1
ATOM 1636 C C . ASN A 1 207 ? -0.171 -2.720 -25.791 1.00 96.81 207 ASN A C 1
ATOM 1638 O O . ASN A 1 207 ? -0.953 -2.906 -24.854 1.00 96.81 207 ASN A O 1
ATOM 1642 N N . ARG A 1 208 ? 0.536 -3.721 -26.328 1.00 96.56 208 ARG A N 1
ATOM 1643 C CA . ARG A 1 208 ? 0.531 -5.092 -25.803 1.00 96.56 208 ARG A CA 1
ATOM 1644 C C . ARG A 1 208 ? 1.159 -5.152 -24.412 1.00 96.56 208 ARG A C 1
ATOM 1646 O O . ARG A 1 208 ? 0.570 -5.763 -23.522 1.00 96.56 208 ARG A O 1
ATOM 1653 N N . LEU A 1 209 ? 2.323 -4.528 -24.231 1.00 95.81 209 LEU A N 1
ATOM 1654 C CA . LEU A 1 209 ? 3.042 -4.507 -22.957 1.00 95.81 209 LEU A CA 1
ATOM 1655 C C . LEU A 1 209 ? 2.283 -3.712 -21.893 1.00 95.81 209 LEU A C 1
ATOM 1657 O O . LEU A 1 209 ? 2.148 -4.207 -20.783 1.00 95.81 209 LEU A O 1
ATOM 1661 N N . VAL A 1 210 ? 1.685 -2.565 -22.238 1.00 96.94 210 VAL A N 1
ATOM 1662 C CA . VAL A 1 210 ? 0.839 -1.783 -21.316 1.00 96.94 210 VAL A CA 1
ATOM 1663 C C . VAL A 1 210 ? -0.274 -2.648 -20.722 1.00 96.94 210 VAL A C 1
ATOM 1665 O O . VAL A 1 210 ? -0.399 -2.728 -19.503 1.00 96.94 210 VAL A O 1
ATOM 1668 N N . LYS A 1 211 ? -1.028 -3.367 -21.564 1.00 96.94 211 LYS A N 1
ATOM 1669 C CA . LYS A 1 211 ? -2.107 -4.262 -21.106 1.00 96.94 211 LYS A CA 1
ATOM 1670 C C . LYS A 1 211 ? -1.592 -5.438 -20.281 1.00 96.94 211 LYS A C 1
ATOM 1672 O O . LYS A 1 211 ? -2.247 -5.879 -19.342 1.00 96.94 211 LYS A O 1
ATOM 1677 N N . ALA A 1 212 ? -0.441 -5.991 -20.659 1.00 96.31 212 ALA A N 1
ATOM 1678 C CA . ALA A 1 212 ? 0.142 -7.114 -19.940 1.00 96.31 212 ALA A CA 1
ATOM 1679 C C . ALA A 1 212 ? 0.622 -6.692 -18.541 1.00 96.31 212 ALA A C 1
ATOM 1681 O O . ALA A 1 212 ? 0.371 -7.404 -17.574 1.00 96.31 212 ALA A O 1
ATOM 1682 N N . THR A 1 213 ? 1.249 -5.522 -18.433 1.00 96.69 213 THR A N 1
ATOM 1683 C CA . THR A 1 213 ? 1.691 -4.928 -17.170 1.00 96.69 213 THR A CA 1
ATOM 1684 C C . THR A 1 213 ? 0.506 -4.543 -16.287 1.00 96.69 213 THR A C 1
ATOM 1686 O O . THR A 1 213 ? 0.518 -4.865 -15.103 1.00 96.69 213 THR A O 1
ATOM 1689 N N . GLU A 1 214 ? -0.538 -3.924 -16.851 1.00 97.50 214 GLU A N 1
ATOM 1690 C CA . GLU A 1 214 ? -1.788 -3.602 -16.143 1.00 97.50 214 GLU A CA 1
ATOM 1691 C C . GLU A 1 214 ? -2.361 -4.838 -15.443 1.00 97.50 214 GLU A C 1
ATOM 1693 O O . GLU A 1 214 ? -2.553 -4.822 -14.227 1.00 97.50 214 GLU A O 1
ATOM 1698 N N . LYS A 1 215 ? -2.506 -5.946 -16.178 1.00 97.50 215 LYS A N 1
ATOM 1699 C CA . LYS A 1 215 ? -2.986 -7.213 -15.619 1.00 97.50 215 LYS A CA 1
ATOM 1700 C C . LYS A 1 215 ? -2.117 -7.712 -14.456 1.00 97.50 215 LYS A C 1
ATOM 1702 O O . LYS A 1 215 ? -2.645 -8.156 -13.441 1.00 97.50 215 LYS A O 1
ATOM 1707 N N . CYS A 1 216 ? -0.791 -7.631 -14.576 1.00 97.12 216 CYS A N 1
ATOM 1708 C CA . CYS A 1 216 ? 0.105 -8.033 -13.491 1.00 97.12 216 CYS A CA 1
ATOM 1709 C C . CYS A 1 216 ? -0.094 -7.176 -12.234 1.00 97.12 216 CYS A C 1
ATOM 1711 O O . CYS A 1 216 ? -0.085 -7.711 -11.128 1.00 97.12 216 CYS A O 1
ATOM 1713 N N . PHE A 1 217 ? -0.320 -5.867 -12.376 1.00 96.25 217 PHE A N 1
ATOM 1714 C CA . PHE A 1 217 ? -0.611 -4.995 -11.234 1.00 96.25 217 PHE A CA 1
ATOM 1715 C C . PHE A 1 217 ? -1.979 -5.286 -10.599 1.00 96.25 217 PHE A C 1
ATOM 1717 O O . PHE A 1 217 ? -2.075 -5.272 -9.371 1.00 96.25 217 PHE A O 1
ATOM 1724 N N . GLU A 1 218 ? -3.007 -5.600 -11.393 1.00 96.62 218 GLU A N 1
ATOM 1725 C CA . GLU A 1 218 ? -4.321 -6.035 -10.887 1.00 96.62 218 GLU A CA 1
ATOM 1726 C C . GLU A 1 218 ? -4.225 -7.334 -10.069 1.00 96.62 218 GLU A C 1
ATOM 1728 O O . GLU A 1 218 ? -4.892 -7.484 -9.045 1.00 96.62 218 GLU A O 1
ATOM 1733 N N . GLU A 1 219 ? -3.359 -8.257 -10.493 1.00 95.81 219 GLU A N 1
ATOM 1734 C CA . GLU A 1 219 ? -3.131 -9.553 -9.844 1.00 95.81 219 GLU A CA 1
ATOM 1735 C C . GLU A 1 219 ? -2.024 -9.511 -8.766 1.00 95.81 219 GLU A C 1
ATOM 1737 O O . GLU A 1 219 ? -1.709 -10.540 -8.168 1.00 95.81 219 GLU A O 1
ATOM 1742 N N . MET A 1 220 ? -1.454 -8.331 -8.479 1.00 96.62 220 MET A N 1
ATOM 1743 C CA . MET A 1 220 ? -0.340 -8.118 -7.534 1.00 96.62 220 MET A CA 1
ATOM 1744 C C . MET A 1 220 ? 0.944 -8.909 -7.864 1.00 96.62 220 MET A C 1
ATOM 1746 O O . MET A 1 220 ? 1.755 -9.194 -6.983 1.00 96.62 220 MET A O 1
ATOM 1750 N N . GLN A 1 221 ? 1.166 -9.220 -9.140 1.00 96.19 221 GLN A N 1
ATOM 1751 C CA . GLN A 1 221 ? 2.368 -9.868 -9.671 1.00 96.19 221 GLN A CA 1
ATOM 1752 C C . GLN A 1 221 ? 3.436 -8.821 -10.017 1.00 96.19 221 GLN A C 1
ATOM 1754 O O . GLN A 1 221 ? 3.703 -8.521 -11.183 1.00 96.19 221 GLN A O 1
ATOM 1759 N N . PHE A 1 222 ? 4.004 -8.184 -8.992 1.00 95.94 222 PHE A N 1
ATOM 1760 C CA . PHE A 1 222 ? 4.897 -7.036 -9.176 1.00 95.94 222 PHE A CA 1
ATOM 1761 C C . PHE A 1 222 ? 6.207 -7.375 -9.892 1.00 95.94 222 PHE A C 1
ATOM 1763 O O . PHE A 1 222 ? 6.726 -6.519 -10.611 1.00 95.94 222 PHE A O 1
ATOM 1770 N N . ARG A 1 223 ? 6.729 -8.597 -9.733 1.00 95.19 223 ARG A N 1
ATOM 1771 C CA . ARG A 1 223 ? 7.954 -9.020 -10.419 1.00 95.19 223 ARG A CA 1
ATOM 1772 C C . ARG A 1 223 ? 7.680 -9.171 -11.905 1.00 95.19 223 ARG A C 1
ATOM 1774 O O . ARG A 1 223 ? 8.375 -8.584 -12.725 1.00 95.19 223 ARG A O 1
ATOM 1781 N N . GLU A 1 224 ? 6.622 -9.898 -12.241 1.00 93.88 224 GLU A N 1
ATOM 1782 C CA . GLU A 1 224 ? 6.202 -10.098 -13.628 1.00 93.88 224 GLU A CA 1
ATOM 1783 C C . GLU A 1 224 ? 5.835 -8.769 -14.310 1.00 93.88 224 GLU A C 1
ATOM 1785 O O . GLU A 1 224 ? 6.222 -8.514 -15.451 1.00 93.88 224 GLU A O 1
ATOM 1790 N N . GLY A 1 225 ? 5.137 -7.882 -13.593 1.00 95.31 225 GLY A N 1
ATOM 1791 C CA . GLY A 1 225 ? 4.801 -6.544 -14.076 1.00 95.31 225 GLY A CA 1
ATOM 1792 C C . GLY A 1 225 ? 6.037 -5.683 -14.339 1.00 95.31 225 GLY A C 1
ATOM 1793 O O . GLY A 1 225 ? 6.075 -4.959 -15.333 1.00 95.31 225 GLY A O 1
ATOM 1794 N N . LEU A 1 226 ? 7.070 -5.787 -13.497 1.00 94.62 226 LEU A N 1
ATOM 1795 C CA . LEU A 1 226 ? 8.343 -5.098 -13.705 1.00 94.62 226 LEU A CA 1
ATOM 1796 C C . LEU A 1 226 ? 9.093 -5.633 -14.931 1.00 94.62 226 LEU A C 1
ATOM 1798 O O . LEU A 1 226 ? 9.620 -4.839 -15.712 1.00 94.62 226 LEU A O 1
ATOM 1802 N N . GLN A 1 227 ? 9.112 -6.955 -15.125 1.00 90.81 227 GLN A N 1
ATOM 1803 C CA . GLN A 1 227 ? 9.711 -7.564 -16.312 1.00 90.81 227 GLN A CA 1
ATOM 1804 C C . GLN A 1 227 ? 8.985 -7.069 -17.571 1.00 90.81 227 GLN A C 1
ATOM 1806 O O . GLN A 1 227 ? 9.571 -6.405 -18.414 1.00 90.81 227 GLN A O 1
ATOM 1811 N N . ARG A 1 228 ? 7.660 -7.196 -17.644 1.00 90.38 228 ARG A N 1
ATOM 1812 C CA . ARG A 1 228 ? 6.886 -6.737 -18.814 1.00 90.38 228 ARG A CA 1
ATOM 1813 C C . ARG A 1 228 ? 6.966 -5.231 -19.067 1.00 90.38 228 ARG A C 1
ATOM 1815 O O . ARG A 1 228 ? 6.952 -4.803 -20.219 1.00 90.38 228 ARG A O 1
ATOM 1822 N N . GLY A 1 229 ? 6.988 -4.430 -18.006 1.00 90.69 229 GLY A N 1
ATOM 1823 C CA . GLY A 1 229 ? 6.910 -2.975 -18.095 1.00 90.69 229 GLY A CA 1
ATOM 1824 C C . GLY A 1 229 ? 8.249 -2.272 -18.294 1.00 90.69 229 GLY A C 1
ATOM 1825 O O . GLY A 1 229 ? 8.245 -1.123 -18.728 1.00 90.69 229 GLY A O 1
ATOM 1826 N N . MET A 1 230 ? 9.372 -2.916 -17.962 1.00 83.88 230 MET A N 1
ATOM 1827 C CA . MET A 1 230 ? 10.655 -2.215 -17.868 1.00 83.88 230 MET A CA 1
ATOM 1828 C C . MET A 1 230 ? 11.878 -3.057 -18.236 1.00 83.88 230 MET A C 1
ATOM 1830 O O . MET A 1 230 ? 12.799 -2.538 -18.868 1.00 83.88 230 MET A O 1
ATOM 1834 N N . VAL A 1 231 ? 11.928 -4.335 -17.853 1.00 69.00 231 VAL A N 1
ATOM 1835 C CA . VAL A 1 231 ? 13.105 -5.182 -18.102 1.00 69.00 231 VAL A CA 1
ATOM 1836 C C . VAL A 1 231 ? 12.881 -6.021 -19.348 1.00 69.00 231 VAL A C 1
ATOM 1838 O O . VAL A 1 231 ? 11.946 -6.796 -19.455 1.00 69.00 231 VAL A O 1
ATOM 1841 N N . ARG A 1 232 ? 13.767 -5.895 -20.329 1.00 53.16 232 ARG A N 1
ATOM 1842 C CA . ARG A 1 232 ? 13.681 -6.719 -21.531 1.00 53.16 232 ARG A CA 1
ATOM 1843 C C . ARG A 1 232 ? 13.857 -8.194 -21.145 1.00 53.16 232 ARG A C 1
ATOM 1845 O O . ARG A 1 232 ? 14.959 -8.583 -20.763 1.00 53.16 232 ARG A O 1
ATOM 1852 N N . ASP A 1 233 ? 12.806 -9.002 -21.282 1.00 43.28 233 ASP A N 1
ATOM 1853 C CA . ASP A 1 233 ? 12.956 -10.456 -21.350 1.00 43.28 233 ASP A CA 1
ATOM 1854 C C . ASP A 1 233 ? 13.956 -10.760 -22.473 1.00 43.28 233 ASP A C 1
ATOM 1856 O O . ASP A 1 233 ? 13.768 -10.355 -23.624 1.00 43.28 233 ASP A O 1
ATOM 1860 N N . ASN A 1 234 ? 15.040 -11.460 -22.141 1.00 40.16 234 ASN A N 1
ATOM 1861 C CA . ASN A 1 234 ? 16.025 -11.942 -23.116 1.00 40.16 234 ASN A CA 1
ATOM 1862 C C . ASN A 1 234 ? 15.502 -13.134 -23.948 1.00 40.16 234 ASN A C 1
ATOM 1864 O O . ASN A 1 234 ? 16.272 -13.722 -24.705 1.00 40.16 234 ASN A O 1
ATOM 1868 N N . ASP A 1 235 ? 14.217 -13.480 -23.827 1.00 34.06 235 ASP A N 1
ATOM 1869 C CA . ASP A 1 235 ? 13.603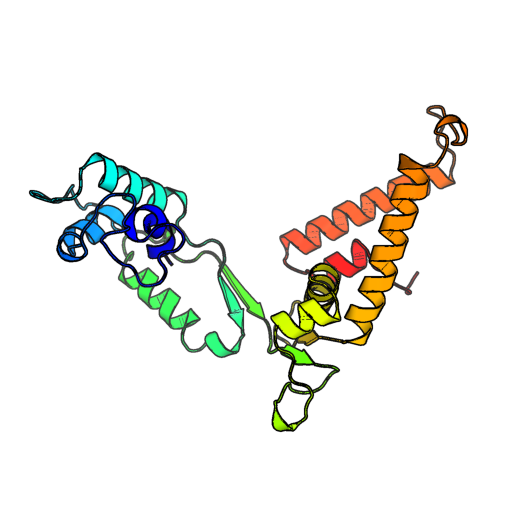 -14.675 -24.419 1.00 34.06 235 ASP A CA 1
ATOM 1870 C C . ASP A 1 235 ? 12.754 -14.389 -25.680 1.00 34.06 235 ASP A C 1
ATOM 1872 O O . ASP A 1 235 ? 11.824 -15.136 -25.995 1.00 34.06 235 ASP A O 1
ATOM 1876 N N . CYS A 1 236 ? 13.103 -13.349 -26.449 1.00 30.59 236 CYS A N 1
ATOM 1877 C CA . CYS A 1 236 ? 12.613 -13.127 -27.820 1.00 30.59 236 CYS A CA 1
ATOM 1878 C C . CYS A 1 236 ? 13.764 -12.889 -28.807 1.00 30.59 236 CYS A C 1
ATOM 1880 O O . CYS A 1 236 ? 14.535 -11.923 -28.598 1.00 30.59 236 CYS A O 1
#

pLDDT: mean 94.47, std 8.65, range [30.59, 98.69]

Foldseek 3Di:
DLCVLLVCQQQNPPRPVRPLVNRPQSDDPVLPDPLLVCLQAHPPRDDDPPRPRDPVSSVSSSVSSVVCADAAEDEEEPVCVVPVVVVLQVVQCVSPVVPCRRGYNYYFYAHAEAEPPHDADVVVVRHDDPVNVCVVQNPQLQVQQVLQQDRDNHHGYRYPVSSNVSSVQVVVVVVVCCVPPPVDDPVVDDDDDDDDPVSVVVVVLLVVLVVQLVVCVVVVVSNSSCCSPPNPDPPD

Radius of gyration: 25.18 Å; chains: 1; bounding box: 55×39×71 Å

Sequence (236 aa):
MAYYTISNYLQGVDNLNGDESKSPANIKVADLTDDVFNYIFRKGFALPEGSAIPAETLEKMRSEFRYWYPMDLRVSAKDLIPNHLTMALYNHAAVWDDEPDLWPRGYYTNGHIMVDAEKMSKSKGNFLMMLETINKFSADATRFACADAGDTLDDANFERSTANSAIVSLSNEAAWIKEVLVDADPSSYRSGDDLNFMDKVFENETNRLVKATEKCFEEMQFREGLQRGMVRDNDC

InterPro domains:
  IPR004493 Leucyl-tRNA synthetase, class Ia, archaeal/eukaryotic cytosolic [PTHR45794] (1-230)
  IPR014729 Rossmann-like alpha/beta/alpha sandwich fold [G3DSA:3.40.50.620] (1-158)
  IPR032678 tRNA synthetases class I, catalytic domain [PF01406] (70-147)

Organism: Thalassiosira oceanica (NCBI:txid159749)